Protein AF-A0A2E7A9V6-F1 (afdb_monomer_lite)

Foldseek 3Di:
DDDDDDDDDDDPPPPAPDLLNFKAFQDPVQWDWDDDPQKIWIGGVNHTLDIDGLVVVVVQLQLLLQWKDFRHWDQDPNAIWTWIRHLNTIITGHPPDDGVSNCVSCVPPHHDDLVPDPSSVVSVVVVCVVCVPPDPPLADLDQDPVLVVSQCSSQVCAAPPPGHRDNVQKDKAFQQASVNVGHSPRSVRIHIHGPVRRVVCPNPHHPPD

Sequence (209 aa):
MRRRSPPAPSRPNRGGRGMSDRVRRIAARRIRRSVSGGAVTTAVDGSVVGVWTLGEWASRTTHSTVLPAMLGMITEGGSVRTVWLSKGHLWSCGFPVGVTEVSSATGSTRMRSLSRDPTWREFERTRAGRFAGEAPVRASRYVPQWVRISVTQRDGGRCVYCGESDPRRLELDHRLAYSKGGASDDPDNICLGCVKCNRSKSDSDWGWG

Radius of gyratio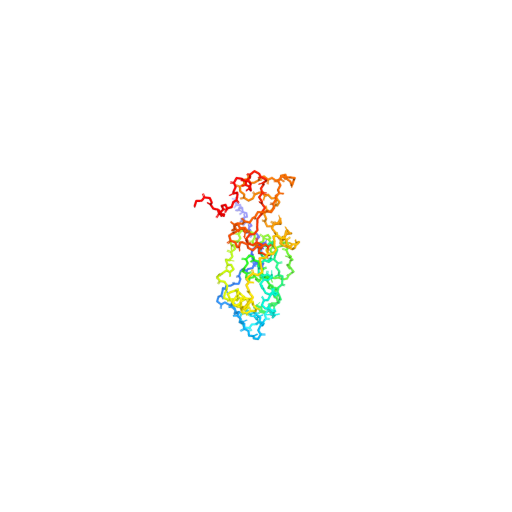n: 23.0 Å; chains: 1; bounding box: 44×89×64 Å

Structure (mmCIF, N/CA/C/O backbone):
data_AF-A0A2E7A9V6-F1
#
_entry.id   AF-A0A2E7A9V6-F1
#
loop_
_atom_site.group_PDB
_atom_site.id
_atom_site.type_symbol
_atom_site.label_atom_id
_atom_site.label_alt_id
_atom_site.label_comp_id
_atom_site.label_asym_id
_atom_site.label_entity_id
_atom_site.label_seq_id
_atom_site.pdbx_PDB_ins_code
_atom_site.Cartn_x
_atom_site.Cartn_y
_atom_site.Cartn_z
_atom_site.occupancy
_atom_site.B_iso_or_equiv
_atom_site.auth_seq_id
_atom_site.auth_comp_id
_atom_site.auth_asym_id
_atom_site.auth_atom_id
_atom_site.pdbx_PDB_model_num
ATOM 1 N N . MET A 1 1 ? -0.236 61.492 43.119 1.00 47.03 1 MET A N 1
ATOM 2 C CA . MET A 1 1 ? -0.195 60.872 41.774 1.00 47.03 1 MET A CA 1
ATOM 3 C C . MET A 1 1 ? 0.134 59.384 41.910 1.00 47.03 1 MET A C 1
ATOM 5 O O . MET A 1 1 ? 1.289 59.042 42.118 1.00 47.03 1 MET A O 1
ATOM 9 N N . ARG A 1 2 ? -0.867 58.490 41.887 1.00 47.41 2 ARG A N 1
ATOM 10 C CA . ARG A 1 2 ? -0.643 57.031 41.943 1.00 47.41 2 ARG A CA 1
ATOM 11 C C . ARG A 1 2 ? -0.454 56.513 40.515 1.00 47.41 2 ARG A C 1
ATOM 13 O O . ARG A 1 2 ? -1.388 56.566 39.721 1.00 47.41 2 ARG A O 1
ATOM 20 N N . ARG A 1 3 ? 0.762 56.072 40.180 1.00 49.19 3 ARG A N 1
ATOM 21 C CA . ARG A 1 3 ? 1.082 55.457 38.883 1.00 49.19 3 ARG A CA 1
ATOM 22 C C . ARG A 1 3 ? 0.317 54.133 38.775 1.00 49.19 3 ARG A C 1
ATOM 24 O O . ARG A 1 3 ? 0.503 53.257 39.614 1.00 49.19 3 ARG A O 1
ATOM 31 N N . ARG A 1 4 ? -0.579 54.010 37.791 1.00 52.69 4 ARG A N 1
ATOM 32 C CA . ARG A 1 4 ? -1.242 52.741 37.457 1.00 52.69 4 ARG A CA 1
ATOM 33 C C . ARG A 1 4 ? -0.226 51.845 36.749 1.00 52.69 4 ARG A C 1
ATOM 35 O O . ARG A 1 4 ? 0.385 52.278 35.775 1.00 52.69 4 ARG A O 1
ATOM 42 N N . SER A 1 5 ? -0.041 50.629 37.249 1.00 57.56 5 SER A N 1
ATOM 43 C CA . SER A 1 5 ? 0.766 49.603 36.584 1.00 57.56 5 SER A CA 1
ATOM 44 C C . SER A 1 5 ? 0.133 49.206 35.241 1.00 57.56 5 SER A C 1
ATOM 46 O O . SER A 1 5 ? -1.099 49.196 35.142 1.00 57.56 5 SER A O 1
ATOM 48 N N . PRO A 1 6 ? 0.934 48.883 34.210 1.00 57.19 6 PRO A N 1
ATOM 49 C CA . PRO A 1 6 ? 0.410 48.428 32.927 1.00 57.19 6 PRO A CA 1
ATOM 50 C C . PRO A 1 6 ? -0.272 47.053 33.062 1.00 57.19 6 PRO A C 1
ATOM 52 O O . PRO A 1 6 ? 0.102 46.268 33.941 1.00 57.19 6 PRO A O 1
ATOM 55 N N . PRO A 1 7 ? -1.274 46.744 32.218 1.00 54.34 7 PRO A N 1
ATOM 56 C CA . PRO A 1 7 ? -1.941 45.447 32.239 1.00 54.34 7 PRO A CA 1
ATOM 57 C C . PRO A 1 7 ? -0.961 44.324 31.873 1.00 54.34 7 PRO A C 1
ATOM 59 O O . PRO A 1 7 ? -0.101 44.485 31.007 1.00 54.34 7 PRO A O 1
ATOM 62 N N . ALA A 1 8 ? -1.102 43.182 32.547 1.00 56.38 8 ALA A N 1
ATOM 63 C CA . ALA A 1 8 ? -0.302 41.991 32.285 1.00 56.38 8 ALA A CA 1
ATOM 64 C C . ALA A 1 8 ? -0.482 41.510 30.829 1.00 56.38 8 ALA A C 1
ATOM 66 O O . ALA A 1 8 ? -1.592 41.601 30.295 1.00 56.38 8 ALA A O 1
ATOM 67 N N . PRO A 1 9 ? 0.569 40.966 30.187 1.00 48.91 9 PRO A N 1
ATOM 68 C CA . PRO A 1 9 ? 0.459 40.442 28.834 1.00 48.91 9 PRO A CA 1
ATOM 69 C C . PRO A 1 9 ? -0.559 39.298 28.792 1.00 48.91 9 PRO A C 1
ATOM 71 O O . PRO A 1 9 ? -0.519 38.366 29.601 1.00 48.91 9 PRO A O 1
ATOM 74 N N . SER A 1 10 ? -1.481 39.376 27.835 1.00 50.22 10 SER A N 1
ATOM 75 C CA . SER A 1 10 ? -2.458 38.330 27.551 1.00 50.22 10 SER A CA 1
ATOM 76 C C . SER A 1 10 ? -1.748 36.996 27.324 1.00 50.22 10 SER A C 1
ATOM 78 O O . SER A 1 10 ? -0.854 36.898 26.481 1.00 50.22 10 SER A O 1
ATOM 80 N N . ARG A 1 11 ? -2.157 35.960 28.066 1.00 47.91 11 ARG A N 1
ATOM 81 C CA . ARG A 1 11 ? -1.689 34.583 27.857 1.00 47.91 11 ARG A CA 1
ATOM 82 C C . ARG A 1 11 ? -1.883 34.192 26.385 1.00 47.91 11 ARG A C 1
ATOM 84 O O . ARG A 1 11 ? -2.969 34.433 25.857 1.00 47.91 11 ARG A O 1
ATOM 91 N N . PRO A 1 12 ? -0.892 33.559 25.731 1.00 39.91 12 PRO A N 1
ATOM 92 C CA . PRO A 1 12 ? -1.073 33.091 24.369 1.00 39.91 12 PRO A CA 1
ATOM 93 C C . PRO A 1 12 ? -2.218 32.078 24.330 1.00 39.91 12 PRO A C 1
ATOM 95 O O . PRO A 1 12 ? -2.302 31.154 25.145 1.00 39.91 12 PRO A O 1
ATOM 98 N N . ASN A 1 13 ? -3.117 32.306 23.381 1.00 40.94 13 ASN A N 1
ATOM 99 C CA . ASN A 1 13 ? -4.261 31.471 23.067 1.00 40.94 13 ASN A CA 1
ATOM 100 C C . ASN A 1 13 ? -3.799 30.008 22.887 1.00 40.94 13 ASN A C 1
ATOM 102 O O . ASN A 1 13 ? -3.066 29.705 21.948 1.00 40.94 13 ASN A O 1
ATOM 106 N N . ARG A 1 14 ? -4.211 29.079 23.767 1.00 46.22 14 ARG A N 1
ATOM 107 C CA . ARG A 1 14 ? -3.993 27.619 23.602 1.00 46.22 14 ARG A CA 1
ATOM 108 C C . ARG A 1 14 ? -4.949 27.039 22.541 1.00 46.22 14 ARG A C 1
ATOM 110 O O . ARG A 1 14 ? -5.594 26.016 22.758 1.00 46.22 14 ARG A O 1
ATOM 117 N N . GLY A 1 15 ? -5.071 27.716 21.405 1.00 43.19 15 GLY A N 1
ATOM 118 C CA . GLY A 1 15 ? -5.955 27.369 20.299 1.00 43.19 15 GLY A CA 1
ATOM 119 C C . GLY A 1 15 ? -5.144 26.928 19.090 1.00 43.19 15 GLY A C 1
ATOM 120 O O . GLY A 1 15 ? -4.823 27.745 18.238 1.00 43.19 15 GLY A O 1
ATOM 121 N N . GLY A 1 16 ? -4.802 25.640 19.033 1.00 39.03 16 GLY A N 1
ATOM 122 C CA . GLY A 1 16 ? -4.135 25.039 17.878 1.00 39.03 16 GLY A CA 1
ATOM 123 C C . GLY A 1 16 ? -3.401 23.750 18.230 1.00 39.03 16 GLY A C 1
ATOM 124 O O . GLY A 1 16 ? -2.178 23.736 18.286 1.00 39.03 16 GLY A O 1
ATOM 125 N N . ARG A 1 17 ? -4.130 22.653 18.484 1.00 51.06 17 ARG A N 1
ATOM 126 C CA . ARG A 1 17 ? -3.516 21.313 18.445 1.00 51.06 17 ARG A CA 1
ATOM 127 C C . ARG A 1 17 ? -3.058 21.085 17.006 1.00 51.06 17 ARG A C 1
ATOM 129 O O . ARG A 1 17 ? -3.900 21.092 16.108 1.00 51.06 17 ARG A O 1
ATOM 136 N N . GLY A 1 18 ? -1.751 20.975 16.782 1.00 55.72 18 GLY A N 1
ATOM 137 C CA . GLY A 1 18 ? -1.178 20.844 15.442 1.00 55.72 18 GLY A CA 1
ATOM 138 C C . GLY A 1 18 ? -1.737 19.628 14.697 1.00 55.72 18 GLY A C 1
ATOM 139 O O . GLY A 1 18 ? -2.234 18.685 15.309 1.00 55.72 18 GLY A O 1
ATOM 140 N N . MET A 1 19 ? -1.646 19.614 13.365 1.00 54.72 19 MET A N 1
ATOM 141 C CA . MET A 1 19 ? -2.093 18.490 12.521 1.00 54.72 19 MET A CA 1
ATOM 142 C C . MET A 1 19 ? -1.525 17.131 12.996 1.00 54.72 19 MET A C 1
ATOM 144 O O . MET A 1 19 ? -2.217 16.113 12.975 1.00 54.72 19 MET A O 1
ATOM 148 N N . SER A 1 20 ? -0.290 17.133 13.511 1.00 53.94 20 SER A N 1
ATOM 149 C CA . SER A 1 20 ? 0.394 15.986 14.126 1.00 53.94 20 SER A CA 1
ATOM 150 C C . SER A 1 20 ? -0.312 15.417 15.363 1.00 53.94 20 SER A C 1
ATOM 152 O O . SER A 1 20 ? -0.150 14.241 15.671 1.00 53.94 20 SER A O 1
ATOM 154 N N . ASP A 1 21 ? -1.130 16.205 16.065 1.00 63.53 21 ASP A N 1
ATOM 155 C CA . ASP A 1 21 ? -1.917 15.718 17.204 1.00 63.53 21 ASP A CA 1
ATOM 156 C C . ASP A 1 21 ? -3.148 14.920 16.759 1.00 63.53 21 ASP A C 1
ATOM 158 O O . ASP A 1 21 ? -3.663 14.107 17.541 1.00 63.53 21 ASP A O 1
ATOM 162 N N . ARG A 1 22 ? -3.629 15.151 15.526 1.00 77.81 22 ARG A N 1
ATOM 163 C CA . ARG A 1 22 ? -4.791 14.462 14.945 1.00 77.81 22 ARG A CA 1
ATOM 164 C C . ARG A 1 22 ? -4.426 13.095 14.382 1.00 77.81 22 ARG A C 1
ATOM 166 O O . ARG A 1 22 ? -5.230 12.179 14.549 1.00 77.81 22 ARG A O 1
ATOM 173 N N . VAL A 1 23 ? -3.242 12.966 13.779 1.00 89.06 23 VAL A N 1
ATOM 174 C CA . VAL A 1 23 ? -2.723 11.740 13.150 1.00 89.06 23 VAL A CA 1
ATOM 175 C C . VAL A 1 23 ? -1.580 11.178 13.988 1.00 89.06 23 VAL A C 1
ATOM 177 O O . VAL A 1 23 ? -0.503 11.762 14.055 1.00 89.06 23 VAL A O 1
ATOM 180 N N . ARG A 1 24 ? -1.791 10.028 14.629 1.00 91.19 24 ARG A N 1
ATOM 181 C CA . ARG A 1 24 ? -0.829 9.453 15.581 1.00 91.19 24 ARG A CA 1
ATOM 182 C C . ARG A 1 24 ? -0.379 8.081 15.134 1.00 91.19 24 ARG A C 1
ATOM 184 O O . ARG A 1 24 ? -1.204 7.250 14.769 1.00 91.19 24 ARG A O 1
ATOM 191 N N . ARG A 1 25 ? 0.924 7.803 15.204 1.00 93.06 25 ARG A N 1
ATOM 192 C CA . ARG A 1 25 ? 1.425 6.452 14.934 1.00 93.06 25 ARG A CA 1
ATOM 193 C C . ARG A 1 25 ? 0.969 5.512 16.047 1.00 93.06 25 ARG A C 1
ATOM 195 O O . ARG A 1 25 ? 1.184 5.792 17.225 1.00 93.06 25 ARG A O 1
ATOM 202 N N . ILE A 1 26 ? 0.386 4.379 15.675 1.00 93.62 26 ILE A N 1
ATOM 203 C CA . ILE A 1 26 ? 0.012 3.330 16.622 1.00 93.62 26 ILE A CA 1
ATOM 204 C C . ILE A 1 26 ? 1.277 2.551 16.990 1.00 93.62 26 ILE A C 1
ATOM 206 O O . ILE A 1 26 ? 2.006 2.063 16.124 1.00 93.62 26 ILE A O 1
ATOM 210 N N . ALA A 1 27 ? 1.563 2.451 18.288 1.00 91.81 27 ALA A N 1
ATOM 211 C CA . ALA A 1 27 ? 2.735 1.735 18.781 1.00 91.81 27 ALA A CA 1
ATOM 212 C C . ALA A 1 27 ? 2.650 0.238 18.445 1.00 91.81 27 ALA A C 1
ATOM 214 O O . ALA A 1 27 ? 1.610 -0.380 18.652 1.00 91.81 27 ALA A O 1
ATOM 215 N N . ALA A 1 28 ? 3.761 -0.370 18.014 1.00 88.19 28 ALA A N 1
ATOM 216 C CA . ALA A 1 28 ? 3.795 -1.769 17.573 1.00 88.19 28 ALA A CA 1
ATOM 217 C C . ALA A 1 28 ? 3.229 -2.760 18.607 1.00 88.19 28 ALA A C 1
ATOM 219 O O . ALA A 1 28 ? 2.525 -3.688 18.231 1.00 88.19 28 ALA A O 1
ATOM 220 N N . ARG A 1 29 ? 3.453 -2.520 19.908 1.00 92.62 29 ARG A N 1
ATOM 221 C CA . ARG A 1 29 ? 2.915 -3.352 21.003 1.00 92.62 29 ARG A CA 1
ATOM 222 C C . ARG A 1 29 ? 1.382 -3.434 21.047 1.00 92.62 29 ARG A C 1
ATOM 224 O O . ARG A 1 29 ? 0.847 -4.382 21.605 1.00 92.62 29 ARG A O 1
ATOM 231 N N . ARG A 1 30 ? 0.695 -2.436 20.484 1.00 93.88 30 ARG A N 1
ATOM 232 C CA . ARG A 1 30 ? -0.773 -2.360 20.403 1.00 93.88 30 ARG A CA 1
ATOM 233 C C . ARG A 1 30 ? -1.321 -3.112 19.195 1.00 93.88 30 ARG A C 1
ATOM 235 O O . ARG A 1 30 ? -2.520 -3.335 19.109 1.00 93.88 30 ARG A O 1
ATOM 242 N N . ILE A 1 31 ? -0.459 -3.468 18.244 1.00 92.31 31 ILE A N 1
ATOM 243 C CA . ILE A 1 31 ? -0.847 -4.052 16.965 1.00 92.31 31 ILE A CA 1
ATOM 2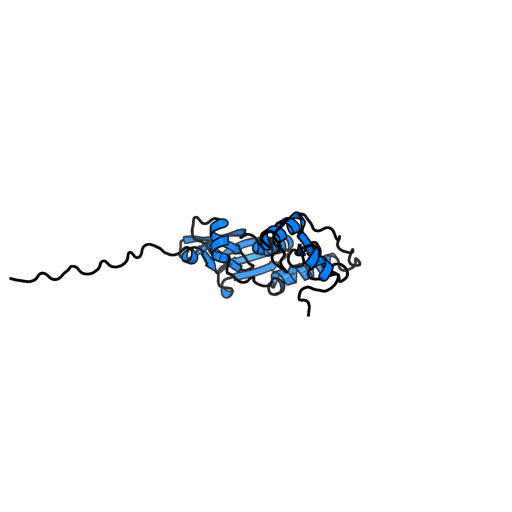44 C C . ILE A 1 31 ? -0.671 -5.561 17.051 1.00 92.31 31 ILE A C 1
ATOM 246 O O . ILE A 1 31 ? 0.410 -6.061 17.365 1.00 92.31 31 ILE A O 1
ATOM 250 N N . ARG A 1 32 ? -1.723 -6.299 16.712 1.00 91.19 32 ARG A N 1
ATOM 251 C CA . ARG A 1 32 ? -1.659 -7.746 16.510 1.00 91.19 32 ARG A CA 1
ATOM 252 C C . ARG A 1 32 ? -2.011 -8.047 15.065 1.00 91.19 32 ARG A C 1
ATOM 254 O O . ARG A 1 32 ? -3.014 -7.558 14.554 1.00 91.19 32 ARG A O 1
ATOM 261 N N . ARG A 1 33 ? -1.160 -8.838 14.414 1.00 89.25 33 ARG A N 1
ATOM 262 C CA . ARG A 1 33 ? -1.425 -9.403 13.093 1.00 89.25 33 ARG A CA 1
ATOM 263 C C . ARG A 1 33 ? -1.301 -10.907 13.178 1.00 89.25 33 ARG A C 1
ATOM 265 O O . ARG A 1 33 ? -0.287 -11.399 13.670 1.00 89.25 33 ARG A O 1
ATOM 272 N N . SER A 1 34 ? -2.319 -11.608 12.717 1.00 87.69 34 SER A N 1
ATOM 273 C CA . SER A 1 34 ? -2.326 -13.063 12.632 1.00 87.69 34 SER A CA 1
ATOM 274 C C . SER A 1 34 ? -2.663 -13.490 11.215 1.00 87.69 34 SER A C 1
ATOM 276 O O . SER A 1 34 ? -3.358 -12.776 10.489 1.00 87.69 34 SER A O 1
ATOM 278 N N . VAL A 1 35 ? -2.155 -14.659 10.835 1.00 84.94 35 VAL A N 1
ATOM 279 C CA . VAL A 1 35 ? -2.528 -15.332 9.596 1.00 84.94 35 VAL A CA 1
ATOM 280 C C . VAL A 1 35 ? -3.176 -16.657 9.962 1.00 84.94 35 VAL A C 1
ATOM 282 O O . VAL A 1 35 ? -2.613 -17.418 10.743 1.00 84.94 35 VAL A O 1
ATOM 285 N N . SER A 1 36 ? -4.365 -16.914 9.427 1.00 81.94 36 SER A N 1
ATOM 286 C CA . SER A 1 36 ? -5.077 -18.182 9.591 1.00 81.94 36 SER A CA 1
ATOM 287 C C . SER A 1 36 ? -5.932 -18.443 8.357 1.00 81.94 36 SER A C 1
ATOM 289 O O . SER A 1 36 ? -6.588 -17.526 7.866 1.00 81.94 36 SER A O 1
ATOM 291 N N . GLY A 1 37 ? -5.891 -19.662 7.811 1.00 77.81 37 GLY A N 1
ATOM 292 C CA . GLY A 1 37 ? -6.703 -20.044 6.647 1.00 77.81 37 GLY A CA 1
ATOM 293 C C . GLY A 1 37 ? -6.503 -19.165 5.402 1.00 77.81 37 GLY A C 1
ATOM 294 O O . GLY A 1 37 ? -7.436 -18.973 4.633 1.00 77.81 37 GLY A O 1
ATOM 295 N N . GLY A 1 38 ? -5.316 -18.569 5.220 1.00 76.38 38 GLY A N 1
ATOM 296 C CA . GLY A 1 38 ? -5.029 -17.639 4.115 1.00 76.38 38 GLY A CA 1
ATOM 297 C C . GLY A 1 38 ? -5.534 -16.202 4.318 1.00 76.38 38 GLY A C 1
ATOM 298 O O . GLY A 1 38 ? -5.308 -15.352 3.449 1.00 76.38 38 GLY A O 1
ATOM 299 N N . ALA A 1 39 ? -6.159 -15.913 5.461 1.00 83.56 39 ALA A N 1
ATOM 300 C CA . ALA A 1 39 ? -6.603 -14.584 5.854 1.00 83.56 39 ALA A CA 1
ATOM 301 C C . ALA A 1 39 ? -5.630 -13.934 6.850 1.00 83.56 39 ALA A C 1
ATOM 303 O O . ALA A 1 39 ? -5.166 -14.562 7.800 1.00 83.56 39 ALA A O 1
ATOM 304 N N . VAL A 1 40 ? -5.351 -12.651 6.643 1.00 90.06 40 VAL A N 1
ATOM 305 C CA . VAL A 1 40 ? -4.635 -11.749 7.540 1.00 90.06 40 VAL A CA 1
ATOM 306 C C . VAL A 1 40 ? -5.652 -10.953 8.342 1.00 90.06 40 VAL A C 1
ATOM 308 O O . VAL A 1 40 ? -6.416 -10.168 7.783 1.00 90.06 40 VAL A O 1
ATOM 311 N N . THR A 1 41 ? -5.622 -11.101 9.662 1.00 92.31 41 THR A N 1
ATOM 312 C CA . THR A 1 41 ? -6.404 -10.264 10.580 1.00 92.31 41 THR A CA 1
ATOM 313 C C . THR A 1 41 ? -5.490 -9.230 11.213 1.00 92.31 41 THR A C 1
ATOM 315 O O . THR A 1 41 ? -4.449 -9.585 11.766 1.00 92.31 41 THR A O 1
ATOM 318 N N . THR A 1 42 ? -5.872 -7.952 11.159 1.00 93.31 42 THR A N 1
ATOM 319 C CA . THR A 1 42 ? -5.179 -6.880 11.887 1.00 93.31 42 THR A CA 1
ATOM 320 C C . THR A 1 42 ? -6.078 -6.335 12.984 1.00 93.31 42 THR A C 1
ATOM 322 O O . THR A 1 42 ? -7.193 -5.890 12.718 1.00 93.31 42 THR A O 1
ATOM 325 N N . ALA A 1 43 ? -5.562 -6.315 14.208 1.00 93.88 43 ALA A N 1
ATOM 326 C CA . ALA A 1 43 ? -6.231 -5.761 15.375 1.00 93.88 43 ALA A CA 1
ATOM 327 C C . ALA A 1 43 ? -5.359 -4.716 16.082 1.00 93.88 43 ALA A C 1
ATOM 329 O O . ALA A 1 43 ? -4.126 -4.803 16.075 1.00 93.88 43 ALA A O 1
ATOM 330 N N . VAL A 1 44 ? -6.013 -3.742 16.713 1.00 94.81 44 VAL A N 1
ATOM 331 C CA . VAL A 1 44 ? -5.398 -2.726 17.576 1.00 94.81 44 VAL A CA 1
ATOM 332 C C . VAL A 1 44 ? -6.058 -2.808 18.947 1.00 94.81 44 VAL A C 1
ATOM 334 O O . VAL A 1 44 ? -7.276 -2.704 19.044 1.00 94.81 44 VAL A O 1
ATOM 337 N N . ASP A 1 45 ? -5.261 -3.040 19.992 1.00 93.06 45 ASP A N 1
ATOM 338 C CA . ASP A 1 45 ? -5.729 -3.262 21.372 1.00 93.06 45 ASP A CA 1
ATOM 339 C C . ASP A 1 45 ? -6.876 -4.285 21.468 1.00 93.06 45 ASP A C 1
ATOM 341 O O . ASP A 1 45 ? -7.853 -4.102 22.187 1.00 93.06 45 ASP A O 1
ATOM 345 N N . GLY A 1 46 ? -6.781 -5.362 20.682 1.00 89.81 46 GLY A N 1
ATOM 346 C CA . GLY A 1 46 ? -7.789 -6.425 20.627 1.00 89.81 46 GLY A CA 1
ATOM 347 C C . GLY A 1 46 ? -9.004 -6.127 19.742 1.00 89.81 46 GLY A C 1
ATOM 348 O O . GLY A 1 46 ? -9.718 -7.058 19.386 1.00 89.81 46 GLY A O 1
ATOM 349 N N . SER A 1 47 ? -9.209 -4.882 19.306 1.00 91.06 47 SER A N 1
ATOM 350 C CA . SER A 1 47 ? -10.275 -4.533 18.358 1.00 91.06 47 SER A CA 1
ATOM 351 C C . SER A 1 47 ? -9.842 -4.838 16.928 1.00 91.06 47 SER A C 1
ATOM 353 O O . SER A 1 47 ? -8.814 -4.333 16.467 1.00 91.06 47 SER A O 1
ATOM 355 N N . VAL A 1 48 ? -10.615 -5.658 16.215 1.00 93.88 48 VAL A N 1
ATOM 356 C CA . VAL A 1 48 ? -10.340 -5.991 14.811 1.00 93.88 48 VAL A CA 1
ATOM 357 C C . VAL A 1 48 ? -10.568 -4.757 13.946 1.00 93.88 48 VAL A C 1
ATOM 359 O O . VAL A 1 48 ? -11.669 -4.221 13.885 1.00 93.88 48 VAL A O 1
ATOM 362 N N . VAL A 1 49 ? -9.509 -4.321 13.267 1.00 94.31 49 VAL A N 1
ATOM 363 C CA . VAL A 1 49 ? -9.555 -3.211 12.308 1.00 94.31 49 VAL A CA 1
ATOM 364 C C . VAL A 1 49 ? -10.027 -3.712 10.948 1.00 94.31 49 VAL A C 1
ATOM 366 O O . VAL A 1 49 ? -10.757 -3.014 10.255 1.00 94.31 49 VAL A O 1
ATOM 369 N N . GLY A 1 50 ? -9.605 -4.920 10.571 1.00 92.06 50 GLY A N 1
ATOM 370 C CA . GLY A 1 50 ? -10.060 -5.575 9.355 1.00 92.06 50 GLY A CA 1
ATOM 371 C C . GLY A 1 50 ? -9.407 -6.933 9.122 1.00 92.06 50 GLY A C 1
ATOM 372 O O . GLY A 1 50 ? -8.458 -7.329 9.813 1.00 92.06 50 GLY A O 1
ATOM 373 N N . VAL A 1 51 ? -9.957 -7.629 8.132 1.00 91.56 51 VAL A N 1
ATOM 374 C CA . VAL A 1 51 ? -9.544 -8.956 7.678 1.00 91.56 51 VAL A CA 1
ATOM 375 C C . VAL A 1 51 ? -9.406 -8.911 6.161 1.00 91.56 51 VAL A C 1
ATOM 377 O O . VAL A 1 51 ? -10.271 -8.370 5.477 1.00 91.56 51 VAL A O 1
ATOM 380 N N . TRP A 1 52 ? -8.315 -9.464 5.645 1.00 88.19 52 TRP A N 1
ATOM 381 C CA . TRP A 1 52 ? -8.005 -9.503 4.215 1.00 88.19 52 TRP A CA 1
ATOM 382 C C . TRP A 1 52 ? -7.395 -10.846 3.858 1.00 88.19 52 TRP A C 1
ATOM 384 O O . TRP A 1 52 ? -6.861 -11.531 4.720 1.00 88.19 52 TRP A O 1
ATOM 394 N N . THR A 1 53 ? -7.382 -11.213 2.589 1.00 85.50 53 THR A N 1
ATOM 395 C CA . THR A 1 53 ? -6.506 -12.287 2.114 1.00 85.50 53 THR A CA 1
ATOM 396 C C . THR A 1 53 ? -5.030 -11.874 2.211 1.00 85.50 53 THR A C 1
ATOM 398 O O . THR A 1 53 ? -4.693 -10.686 2.243 1.00 85.50 53 THR A O 1
ATOM 401 N N . LEU A 1 54 ? -4.117 -12.853 2.205 1.00 78.88 54 LEU A N 1
ATOM 402 C CA . LEU A 1 54 ? -2.671 -12.589 2.140 1.00 78.88 54 LEU A CA 1
ATOM 403 C C . LEU A 1 54 ? -2.277 -11.692 0.948 1.00 78.88 54 LEU A C 1
ATOM 405 O O . LEU A 1 54 ? -1.437 -10.808 1.104 1.00 78.88 54 LEU A O 1
ATOM 409 N N . GLY A 1 55 ? -2.895 -11.888 -0.223 1.00 73.19 55 GLY A N 1
ATOM 410 C CA . GLY A 1 55 ? -2.614 -11.093 -1.424 1.00 73.19 55 GLY A CA 1
ATOM 411 C C . GLY A 1 55 ? -3.118 -9.652 -1.328 1.00 73.19 55 GLY A C 1
ATOM 412 O O . GLY A 1 55 ? -2.385 -8.716 -1.646 1.00 73.19 55 GLY A O 1
ATOM 413 N N . GLU A 1 56 ? -4.337 -9.452 -0.824 1.00 77.75 56 GLU A N 1
ATOM 414 C CA . GLU A 1 56 ? -4.885 -8.111 -0.588 1.00 77.75 56 GLU A CA 1
ATOM 415 C C . GLU A 1 56 ? -4.065 -7.341 0.450 1.00 77.75 56 GLU A C 1
ATOM 417 O O . GLU A 1 56 ? -3.801 -6.150 0.276 1.00 77.75 56 GLU A O 1
ATOM 422 N N . TRP A 1 57 ? -3.630 -8.014 1.518 1.00 84.75 57 TRP A N 1
ATOM 423 C CA . TRP A 1 57 ? -2.791 -7.396 2.538 1.00 84.75 57 TRP A CA 1
ATOM 424 C C . TRP A 1 57 ? -1.416 -7.000 1.992 1.00 84.75 57 TRP A C 1
ATOM 426 O O . TRP A 1 57 ? -0.960 -5.877 2.231 1.00 84.75 57 TRP A O 1
ATOM 436 N N . ALA A 1 58 ? -0.773 -7.881 1.220 1.00 77.81 58 ALA A N 1
ATOM 437 C CA . ALA A 1 58 ? 0.484 -7.577 0.545 1.00 77.81 58 ALA A CA 1
ATOM 438 C C . ALA A 1 58 ? 0.329 -6.346 -0.365 1.00 77.81 58 ALA A C 1
ATOM 440 O O . ALA A 1 58 ? 1.044 -5.361 -0.185 1.00 77.81 58 ALA A O 1
ATOM 441 N N . SER A 1 59 ? -0.687 -6.341 -1.237 1.00 73.50 59 SER A N 1
ATOM 442 C CA . SER A 1 59 ? -0.985 -5.217 -2.134 1.00 73.50 59 SER A CA 1
ATOM 443 C C . SER A 1 59 ? -1.208 -3.903 -1.378 1.00 73.50 59 SER A C 1
ATOM 445 O O . SER A 1 59 ? -0.623 -2.878 -1.723 1.00 73.50 59 SER A O 1
ATOM 447 N N . ARG A 1 60 ? -1.994 -3.916 -0.295 1.00 82.81 60 ARG A N 1
ATOM 448 C CA . ARG A 1 60 ? -2.230 -2.725 0.540 1.00 82.81 60 ARG A CA 1
ATOM 449 C C . ARG A 1 60 ? -0.957 -2.216 1.197 1.00 82.81 60 ARG A C 1
ATOM 451 O O . ARG A 1 60 ? -0.742 -1.006 1.248 1.00 82.81 60 ARG A O 1
ATOM 458 N N . THR A 1 61 ? -0.116 -3.114 1.699 1.00 77.50 61 THR A N 1
ATOM 459 C CA . THR A 1 61 ? 1.134 -2.727 2.361 1.00 77.50 61 THR A CA 1
ATOM 460 C C . THR A 1 61 ? 2.096 -2.090 1.362 1.00 77.50 61 THR A C 1
ATOM 462 O O . THR A 1 61 ? 2.655 -1.032 1.660 1.00 77.50 61 THR A O 1
ATOM 465 N N . THR A 1 62 ? 2.186 -2.639 0.152 1.00 69.81 62 THR A N 1
ATOM 466 C CA . THR A 1 62 ? 2.944 -2.054 -0.957 1.00 69.81 62 THR A CA 1
ATOM 467 C C . THR A 1 62 ? 2.373 -0.700 -1.389 1.00 69.81 62 THR A C 1
ATOM 469 O O . THR A 1 62 ? 3.110 0.282 -1.427 1.00 69.81 62 THR A O 1
ATOM 472 N N . HIS A 1 63 ? 1.064 -0.578 -1.634 1.00 71.38 63 HIS A N 1
ATOM 473 C CA . HIS A 1 63 ? 0.445 0.699 -2.024 1.00 71.38 63 HIS A CA 1
ATOM 474 C C . HIS A 1 63 ? 0.566 1.783 -0.944 1.00 71.38 63 HIS A C 1
ATOM 476 O O . HIS A 1 63 ? 0.704 2.964 -1.266 1.00 71.38 63 HIS A O 1
ATOM 482 N N . SER A 1 64 ? 0.610 1.391 0.336 1.00 76.75 64 SER A N 1
ATOM 483 C CA . SER A 1 64 ? 0.801 2.324 1.453 1.00 76.75 64 SER A CA 1
ATOM 484 C C . SER A 1 64 ? 2.143 3.060 1.429 1.00 76.75 64 SER A C 1
ATOM 486 O O . SER A 1 64 ? 2.324 4.038 2.156 1.00 76.75 64 SER A O 1
ATOM 488 N N . THR A 1 65 ? 3.096 2.614 0.602 1.00 70.25 65 THR A N 1
ATOM 489 C CA . THR A 1 65 ? 4.349 3.338 0.339 1.00 70.25 65 THR A CA 1
ATOM 490 C C . THR A 1 65 ? 4.105 4.669 -0.372 1.00 70.25 65 THR A C 1
ATOM 492 O O . THR A 1 65 ? 4.918 5.587 -0.231 1.00 70.25 65 THR A O 1
ATOM 495 N N . VAL A 1 66 ? 2.993 4.782 -1.101 1.00 68.44 66 VAL A N 1
ATOM 496 C CA . VAL A 1 66 ? 2.657 5.910 -1.971 1.00 68.44 66 VAL A CA 1
ATOM 497 C C . VAL A 1 66 ? 1.508 6.715 -1.386 1.00 68.44 66 VAL A C 1
ATOM 499 O O . VAL A 1 66 ? 1.654 7.914 -1.165 1.00 68.44 66 VAL A O 1
ATOM 502 N N . LEU A 1 67 ? 0.390 6.047 -1.090 1.00 77.06 67 LEU A N 1
ATOM 503 C CA . LEU A 1 67 ? -0.822 6.681 -0.585 1.00 77.06 67 LEU A CA 1
ATOM 504 C C . LEU A 1 67 ? -1.340 5.959 0.660 1.00 77.06 67 LEU A C 1
ATOM 506 O O . LEU A 1 67 ? -1.423 4.729 0.664 1.00 77.06 67 LEU A O 1
ATOM 510 N N . PRO A 1 68 ? -1.739 6.697 1.709 1.00 88.06 68 PRO A N 1
ATOM 511 C CA . PRO A 1 68 ? -2.386 6.108 2.865 1.00 88.06 68 PRO A CA 1
ATOM 512 C C . PRO A 1 68 ? -3.666 5.361 2.488 1.00 88.06 68 PRO A C 1
ATOM 514 O O . PRO A 1 68 ? -4.511 5.881 1.762 1.00 88.06 68 PRO A O 1
ATOM 517 N N . ALA A 1 69 ? -3.847 4.172 3.056 1.00 87.81 69 ALA A N 1
ATOM 518 C CA . ALA A 1 69 ? -5.061 3.380 2.907 1.00 87.81 69 ALA A CA 1
ATOM 519 C C . ALA A 1 69 ? -5.833 3.339 4.230 1.00 87.81 69 ALA A C 1
ATOM 521 O O . ALA A 1 69 ? -5.291 2.903 5.247 1.00 87.81 69 ALA A O 1
ATOM 522 N N . MET A 1 70 ? -7.099 3.762 4.225 1.00 90.75 70 MET A N 1
ATOM 523 C CA . MET A 1 70 ? -7.984 3.577 5.377 1.00 90.75 70 MET A CA 1
ATOM 524 C C . MET A 1 70 ? -8.328 2.090 5.495 1.00 90.75 70 MET A C 1
ATOM 526 O O . MET A 1 70 ? -8.733 1.459 4.516 1.00 90.75 70 MET A O 1
ATOM 530 N N . LEU A 1 71 ? -8.089 1.520 6.674 1.00 91.69 71 LEU A N 1
ATOM 531 C CA . LEU A 1 71 ? -8.299 0.099 6.947 1.00 91.69 71 LEU A CA 1
ATOM 532 C C . LEU A 1 71 ? -9.609 -0.168 7.683 1.00 91.69 71 LEU A C 1
ATOM 534 O O . LEU A 1 71 ? -10.222 -1.204 7.456 1.00 91.69 71 LEU A O 1
ATOM 538 N N . GLY A 1 72 ? -10.005 0.742 8.570 1.00 91.69 72 GLY A N 1
ATOM 539 C CA . GLY A 1 72 ? -11.193 0.592 9.395 1.00 91.69 72 GLY A CA 1
ATOM 540 C C . GLY A 1 72 ? -11.256 1.637 10.500 1.00 91.69 72 GLY A C 1
ATOM 541 O O . GLY A 1 72 ? -10.638 2.703 10.416 1.00 91.69 72 GLY A O 1
ATOM 542 N N . MET A 1 73 ? -11.998 1.319 11.555 1.00 92.62 73 MET A N 1
ATOM 543 C CA . MET A 1 73 ? -12.203 2.194 12.706 1.00 92.62 73 MET A CA 1
ATOM 544 C C . MET A 1 73 ? -11.963 1.443 14.013 1.00 92.62 73 MET A C 1
ATOM 546 O O . MET A 1 73 ? -12.137 0.230 14.082 1.00 92.62 73 MET A O 1
ATOM 550 N N . ILE A 1 74 ? -11.570 2.181 15.048 1.00 91.38 74 ILE A N 1
ATOM 551 C CA . ILE A 1 74 ? -11.440 1.694 16.425 1.00 91.38 74 ILE A CA 1
ATOM 552 C C . ILE A 1 74 ? -12.067 2.697 17.387 1.00 91.38 74 ILE A C 1
ATOM 554 O O . ILE A 1 74 ? -12.181 3.881 17.069 1.00 91.38 74 ILE A O 1
ATOM 558 N N . THR A 1 75 ? -12.398 2.241 18.590 1.00 90.56 75 THR A N 1
ATOM 559 C CA . THR A 1 75 ? -12.777 3.123 19.697 1.00 90.56 75 THR A CA 1
ATOM 560 C C . THR A 1 75 ? -11.584 3.279 20.634 1.00 90.56 75 THR A C 1
ATOM 562 O O . THR A 1 75 ? -11.092 2.303 21.190 1.00 90.56 75 THR A O 1
ATOM 565 N N . GLU A 1 76 ? -11.107 4.508 20.822 1.00 82.94 76 GLU A N 1
ATOM 566 C CA . GLU A 1 76 ? -9.983 4.835 21.704 1.00 82.94 76 GLU A CA 1
ATOM 567 C C . GLU A 1 76 ? -10.406 5.966 22.648 1.00 82.94 76 GLU A C 1
ATOM 569 O O . GLU A 1 76 ? -10.773 7.053 22.200 1.00 82.94 76 GLU A O 1
ATOM 574 N N . GLY A 1 77 ? -10.387 5.711 23.962 1.00 81.44 77 GLY A N 1
ATOM 575 C CA . GLY A 1 77 ? -10.783 6.707 24.968 1.00 81.44 77 GLY A CA 1
ATOM 576 C C . GLY A 1 77 ? -12.228 7.196 24.812 1.00 81.44 77 GLY A C 1
ATOM 577 O O . GLY A 1 77 ? -12.490 8.386 24.955 1.00 81.44 77 GLY A O 1
ATOM 578 N N . GLY A 1 78 ? -13.148 6.300 24.437 1.00 84.81 78 GLY A N 1
ATOM 579 C CA . GLY A 1 78 ? -14.562 6.622 24.207 1.00 84.81 78 GLY A CA 1
ATOM 580 C C . GLY A 1 78 ? -14.855 7.361 22.896 1.00 84.81 78 GLY A C 1
ATOM 581 O O . GLY A 1 78 ? -16.002 7.706 22.642 1.00 84.81 78 GLY A O 1
ATOM 582 N N . SER A 1 79 ? -13.847 7.601 22.051 1.00 86.31 79 SER A N 1
ATOM 583 C CA . SER A 1 79 ? -14.012 8.263 20.752 1.00 86.31 79 SER A CA 1
ATOM 584 C C . SER A 1 79 ? -13.717 7.310 19.599 1.00 86.31 79 SER A C 1
ATOM 586 O O . SER A 1 79 ? -12.723 6.582 19.629 1.00 86.31 79 SER A O 1
ATOM 588 N N . VAL A 1 80 ? -14.540 7.359 18.550 1.00 89.38 80 VAL A N 1
ATOM 589 C CA . VAL A 1 80 ? -14.275 6.633 17.302 1.00 89.38 80 VAL A CA 1
ATOM 590 C C . VAL A 1 80 ? -13.127 7.310 16.555 1.00 89.38 80 VAL A C 1
ATOM 592 O O . VAL A 1 80 ? -13.092 8.532 16.397 1.00 89.38 80 VAL A O 1
ATOM 595 N N . ARG A 1 81 ? -12.173 6.506 16.091 1.00 91.44 81 ARG A N 1
ATOM 596 C CA . ARG A 1 81 ? -11.003 6.937 15.324 1.00 91.44 81 ARG A CA 1
ATOM 597 C C . ARG A 1 81 ? -10.857 6.082 14.078 1.00 91.44 81 ARG A C 1
ATOM 599 O O . ARG A 1 81 ? -11.118 4.882 14.115 1.00 91.44 81 ARG A O 1
ATOM 606 N N . THR A 1 82 ? -10.395 6.682 12.988 1.00 93.31 82 THR A N 1
ATOM 607 C CA . THR A 1 82 ? -10.034 5.923 11.784 1.00 93.31 82 THR A CA 1
ATOM 608 C C . THR A 1 82 ? -8.633 5.346 11.926 1.00 93.31 82 THR A C 1
ATOM 610 O O . THR A 1 82 ? -7.754 5.959 12.537 1.00 93.31 82 THR A O 1
ATOM 613 N N . VAL A 1 83 ? -8.419 4.163 11.356 1.00 95.00 83 VAL A N 1
ATOM 614 C CA . VAL A 1 83 ? -7.112 3.512 11.279 1.00 95.00 83 VAL A CA 1
ATOM 615 C C . VAL A 1 83 ? -6.638 3.509 9.837 1.00 95.00 83 VAL A C 1
ATOM 617 O O . VAL A 1 83 ? -7.342 3.050 8.938 1.00 95.00 83 VAL A O 1
ATOM 620 N N . TRP A 1 84 ? -5.418 3.991 9.629 1.00 94.88 84 TRP A N 1
ATOM 621 C CA . TRP A 1 84 ? -4.791 4.116 8.320 1.00 94.88 84 TRP A CA 1
ATOM 622 C C . TRP A 1 84 ? -3.482 3.338 8.261 1.00 94.88 84 TRP A C 1
ATOM 624 O O . TRP A 1 84 ? -2.723 3.313 9.229 1.00 94.88 84 TRP A O 1
ATOM 634 N N . LEU A 1 85 ? -3.188 2.746 7.108 1.00 92.19 85 LEU A N 1
ATOM 635 C CA . LEU A 1 85 ? -1.887 2.186 6.765 1.00 92.19 85 LEU A CA 1
ATOM 636 C C . LEU A 1 85 ? -1.148 3.186 5.876 1.00 92.19 85 LEU A C 1
ATOM 638 O O . LEU A 1 85 ? -1.623 3.515 4.795 1.00 92.19 85 LEU A O 1
ATOM 642 N N . SER A 1 86 ? 0.008 3.667 6.328 1.00 90.75 86 SER A N 1
ATOM 643 C CA . SER A 1 86 ? 0.880 4.553 5.549 1.00 90.75 86 SER A CA 1
ATOM 644 C C . SER A 1 86 ? 2.335 4.249 5.870 1.00 90.75 86 SER A C 1
ATOM 646 O O . SER A 1 86 ? 2.709 4.100 7.040 1.00 90.75 86 SER A O 1
ATOM 648 N N . LYS A 1 87 ? 3.158 4.142 4.826 1.00 83.50 87 LYS A N 1
ATOM 649 C CA . LYS A 1 87 ? 4.586 3.819 4.896 1.00 83.50 87 LYS A CA 1
ATOM 650 C C . LYS A 1 87 ? 4.882 2.542 5.710 1.00 83.50 87 LYS A C 1
ATOM 652 O O . LYS A 1 87 ? 5.884 2.467 6.427 1.00 83.50 87 LYS A O 1
ATOM 657 N N . GLY A 1 88 ? 3.993 1.544 5.643 1.00 83.44 88 GLY A N 1
ATOM 658 C CA . GLY A 1 88 ? 4.108 0.286 6.395 1.00 83.44 88 GLY A CA 1
ATOM 659 C C . GLY A 1 88 ? 3.829 0.391 7.905 1.00 83.44 88 GLY A C 1
ATOM 660 O O . GLY A 1 88 ? 4.066 -0.570 8.644 1.00 83.44 88 GLY A O 1
ATOM 661 N N . HIS A 1 89 ? 3.319 1.533 8.381 1.00 89.50 89 HIS A N 1
ATOM 662 C CA . HIS A 1 89 ? 2.920 1.767 9.775 1.00 89.50 89 HIS A CA 1
ATOM 663 C C . HIS A 1 89 ? 1.407 1.972 9.881 1.00 89.50 89 HIS A C 1
ATOM 665 O O . HIS A 1 89 ? 0.785 2.479 8.947 1.00 89.50 89 HIS A O 1
ATOM 671 N N . LEU A 1 90 ? 0.824 1.613 11.029 1.00 93.94 90 LEU A N 1
ATOM 672 C CA . LEU A 1 90 ? -0.565 1.957 11.338 1.00 93.94 90 LEU A CA 1
ATOM 673 C C . LEU A 1 90 ? -0.646 3.296 12.067 1.00 93.94 90 LEU A C 1
ATOM 675 O O . LEU A 1 90 ? 0.172 3.592 12.942 1.00 93.94 90 LEU A O 1
ATOM 679 N N . TRP A 1 91 ? -1.666 4.070 11.725 1.00 94.50 91 TRP A N 1
ATOM 680 C CA . TRP A 1 91 ? -1.921 5.407 12.241 1.00 94.50 91 TRP A CA 1
ATOM 681 C C . TRP A 1 91 ? -3.366 5.509 12.714 1.00 94.50 91 TRP A C 1
ATOM 683 O O . TRP A 1 91 ? -4.258 5.020 12.026 1.00 94.50 91 TRP A O 1
ATOM 693 N N . SER A 1 92 ? -3.599 6.132 13.869 1.00 93.56 92 SER A N 1
ATOM 694 C CA . SER A 1 92 ? -4.937 6.476 14.344 1.00 93.56 92 SER A CA 1
ATOM 695 C C . SER A 1 92 ? -5.210 7.958 14.110 1.00 93.56 92 SER A C 1
ATOM 697 O O . SER A 1 92 ? -4.406 8.826 14.464 1.00 93.56 92 SER A O 1
ATOM 699 N N . CYS A 1 93 ? -6.367 8.252 13.529 1.00 92.12 93 CYS A N 1
ATOM 700 C CA . CYS A 1 93 ? -6.776 9.604 13.179 1.00 92.12 93 CYS A CA 1
ATOM 701 C C . CYS A 1 93 ? -8.112 9.942 13.844 1.00 92.12 93 CYS A C 1
ATOM 703 O O . CYS A 1 93 ? -9.003 9.097 13.937 1.00 92.12 93 CYS A O 1
ATOM 705 N N . GLY A 1 94 ? -8.251 11.178 14.327 1.00 85.25 94 GLY A N 1
ATOM 706 C CA . GLY A 1 94 ? -9.565 11.700 14.717 1.00 85.25 94 GLY A CA 1
ATOM 707 C C . GLY A 1 94 ? -10.488 11.857 13.503 1.00 85.25 94 GLY A C 1
ATOM 708 O O . GLY A 1 94 ? -10.055 11.686 12.367 1.00 85.25 94 GLY A O 1
ATOM 709 N N . PHE A 1 95 ? -11.750 12.200 13.738 1.00 75.25 95 PHE A N 1
ATOM 710 C CA . PHE A 1 95 ? -12.687 12.553 12.671 1.00 75.25 95 PHE A CA 1
ATOM 711 C C . PHE A 1 95 ? -12.842 14.078 12.521 1.00 75.25 95 PHE A C 1
ATOM 713 O O . PHE A 1 95 ? -12.777 14.783 13.533 1.00 75.25 95 PHE A O 1
ATOM 720 N N . PRO A 1 96 ? -13.120 14.577 11.298 1.00 74.38 96 PRO A N 1
ATOM 721 C CA . PRO A 1 96 ? -12.881 13.931 10.000 1.00 74.38 96 PRO A CA 1
ATOM 722 C C . PRO A 1 96 ? -11.409 14.087 9.576 1.00 74.38 96 PRO A C 1
ATOM 724 O O . PRO A 1 96 ? -10.819 15.141 9.804 1.00 74.38 96 PRO A O 1
ATOM 727 N N . VAL A 1 97 ? -10.818 13.041 8.984 1.00 79.06 97 VAL A N 1
ATOM 728 C CA . VAL A 1 97 ? -9.473 13.091 8.383 1.00 79.06 97 VAL A CA 1
ATOM 729 C C . VAL A 1 97 ? -9.466 12.312 7.062 1.00 79.06 97 VAL A C 1
ATOM 731 O O . VAL A 1 97 ? -9.920 11.166 7.024 1.00 79.06 97 VAL A O 1
ATOM 734 N N . GLY A 1 98 ? -8.960 12.924 5.990 1.00 83.06 98 GLY A N 1
ATOM 735 C CA . GLY A 1 98 ? -8.866 12.361 4.640 1.00 83.06 98 GLY A CA 1
ATOM 736 C C . GLY A 1 98 ? -7.449 11.954 4.215 1.00 83.06 98 GLY A C 1
ATOM 737 O O . GLY A 1 98 ? -6.461 12.176 4.914 1.00 83.06 98 GLY A O 1
ATOM 738 N N . VAL A 1 99 ? -7.336 11.368 3.017 1.00 80.62 99 VAL A N 1
ATOM 739 C CA . VAL A 1 99 ? -6.070 10.821 2.485 1.00 80.62 99 VAL A CA 1
ATOM 740 C C . VAL A 1 99 ? -4.955 11.868 2.368 1.00 80.62 99 VAL A C 1
ATOM 742 O O . VAL A 1 99 ? -3.793 11.559 2.630 1.00 80.62 99 VAL A O 1
ATOM 745 N N . THR A 1 100 ? -5.291 13.114 2.027 1.00 84.38 100 THR A N 1
ATOM 746 C CA . THR A 1 100 ? -4.332 14.222 1.881 1.00 84.38 100 THR A CA 1
ATOM 747 C C . THR A 1 100 ? -3.725 14.622 3.222 1.00 84.38 100 THR A C 1
ATOM 749 O O . THR A 1 100 ? -2.515 14.810 3.327 1.00 84.38 100 THR A O 1
ATOM 752 N N . GLU A 1 101 ? -4.541 14.679 4.270 1.00 86.44 101 GLU A N 1
ATOM 753 C CA . GLU A 1 101 ? -4.100 14.999 5.627 1.00 86.44 101 GLU A CA 1
ATOM 754 C C . GLU A 1 101 ? -3.187 13.904 6.186 1.00 86.44 101 GLU A C 1
ATOM 756 O O . GLU A 1 101 ? -2.121 14.205 6.729 1.00 86.44 101 GLU A O 1
ATOM 761 N N . VAL A 1 102 ? -3.544 12.627 5.993 1.00 88.19 102 VAL A N 1
ATOM 762 C CA . VAL A 1 102 ? -2.691 11.506 6.420 1.00 88.19 102 VAL A CA 1
ATOM 763 C C . VAL A 1 102 ? -1.385 11.475 5.623 1.00 88.19 102 VAL A C 1
ATOM 765 O O . VAL A 1 102 ? -0.324 11.221 6.194 1.00 88.19 102 VAL A O 1
ATOM 768 N N . SER A 1 103 ? -1.422 11.780 4.324 1.00 87.00 103 SER A N 1
ATOM 769 C CA . SER A 1 103 ? -0.217 11.833 3.484 1.00 87.00 103 SER A CA 1
ATOM 770 C C . SER A 1 103 ? 0.753 12.895 3.996 1.00 87.00 103 SER A C 1
ATOM 772 O O . SER A 1 103 ? 1.917 12.593 4.254 1.00 87.00 103 SER A O 1
ATOM 774 N N . SER A 1 104 ? 0.256 14.109 4.248 1.00 86.44 104 SER A N 1
ATOM 775 C CA . SER A 1 104 ? 1.050 15.215 4.792 1.00 86.44 104 SER A CA 1
ATOM 776 C C . SER A 1 104 ? 1.636 14.887 6.167 1.00 86.44 104 SER A C 1
ATOM 778 O O . SER A 1 104 ? 2.827 15.085 6.395 1.00 86.44 104 SER A O 1
ATOM 780 N N . ALA A 1 105 ? 0.834 14.321 7.076 1.00 87.62 105 ALA A N 1
ATOM 781 C CA . ALA A 1 105 ? 1.282 13.982 8.429 1.00 87.62 105 ALA A CA 1
ATOM 782 C C . ALA A 1 105 ? 2.321 12.846 8.465 1.00 87.62 105 ALA A C 1
ATOM 784 O O . ALA A 1 105 ? 3.122 12.760 9.396 1.00 87.62 105 ALA A O 1
ATOM 785 N N . THR A 1 106 ? 2.312 11.965 7.463 1.00 87.19 106 THR A N 1
ATOM 786 C CA . THR A 1 106 ? 3.197 10.794 7.406 1.00 87.19 106 THR A CA 1
ATOM 787 C C . THR A 1 106 ? 4.373 10.964 6.443 1.00 87.19 106 THR A C 1
ATOM 789 O O . THR A 1 106 ? 5.249 10.103 6.417 1.00 87.19 106 THR A O 1
ATOM 792 N N . GLY A 1 107 ? 4.456 12.082 5.712 1.00 82.75 107 GLY A N 1
ATOM 793 C CA . GLY A 1 107 ? 5.424 12.292 4.630 1.00 82.75 107 GLY A CA 1
ATOM 794 C C . GLY A 1 107 ? 6.894 12.160 5.041 1.00 82.75 107 GLY A C 1
ATOM 795 O O . GLY A 1 107 ? 7.681 11.569 4.307 1.00 82.75 107 GLY A O 1
ATOM 796 N N . SER A 1 108 ? 7.264 12.624 6.239 1.00 79.06 108 SER A N 1
ATOM 797 C CA . SER A 1 108 ? 8.632 12.500 6.773 1.00 79.06 108 SER A CA 1
ATOM 798 C C . SER A 1 108 ? 8.918 11.150 7.444 1.00 79.06 108 SER A C 1
ATOM 800 O O . SER A 1 108 ? 10.039 10.890 7.884 1.00 79.06 108 SER A O 1
ATOM 802 N N . THR A 1 109 ? 7.922 10.263 7.553 1.00 82.12 109 THR A N 1
ATOM 803 C CA . THR A 1 109 ? 8.113 8.956 8.181 1.00 82.12 109 THR A CA 1
ATOM 804 C C . THR A 1 109 ? 8.937 8.042 7.288 1.00 82.12 109 THR A C 1
ATOM 806 O O . THR A 1 109 ? 8.549 7.707 6.169 1.00 82.12 109 THR A O 1
ATOM 809 N N . ARG A 1 110 ? 10.033 7.525 7.849 1.00 79.56 110 ARG A N 1
ATOM 810 C CA . ARG A 1 110 ? 10.787 6.434 7.236 1.00 79.56 110 ARG A CA 1
ATOM 811 C C . ARG A 1 110 ? 9.910 5.188 7.064 1.00 79.56 110 ARG A C 1
ATOM 813 O O . ARG A 1 110 ? 9.289 4.709 8.019 1.00 79.56 110 ARG A O 1
ATOM 820 N N . MET A 1 111 ? 9.938 4.641 5.851 1.00 78.12 111 MET A N 1
ATOM 821 C CA . MET A 1 111 ? 9.262 3.397 5.489 1.00 78.12 111 MET A CA 1
ATOM 822 C C . MET A 1 111 ? 9.684 2.245 6.405 1.00 78.12 111 MET A C 1
ATOM 824 O O . MET A 1 111 ? 10.874 2.043 6.671 1.00 78.12 111 MET A O 1
ATOM 828 N N . ARG A 1 112 ? 8.706 1.459 6.863 1.00 75.00 112 ARG A N 1
ATOM 829 C CA . ARG A 1 112 ? 8.984 0.156 7.470 1.00 75.00 112 ARG A CA 1
ATOM 830 C C . ARG A 1 112 ? 9.270 -0.853 6.363 1.00 75.00 112 ARG A C 1
ATOM 832 O O . ARG A 1 112 ? 8.434 -1.064 5.497 1.00 75.00 112 ARG A O 1
ATOM 839 N N . SER A 1 113 ? 10.437 -1.488 6.417 1.00 69.38 113 SER A N 1
ATOM 840 C CA . SER A 1 113 ? 10.795 -2.562 5.485 1.00 69.38 113 SER A CA 1
ATOM 841 C C . SER A 1 113 ? 9.756 -3.691 5.523 1.00 69.38 113 SER A C 1
ATOM 843 O O . SER A 1 113 ? 9.442 -4.198 6.606 1.00 69.38 113 SER A O 1
ATOM 845 N N . LEU A 1 114 ? 9.237 -4.071 4.350 1.00 65.75 114 LEU A N 1
ATOM 846 C CA . LEU A 1 114 ? 8.212 -5.110 4.199 1.00 65.75 114 LEU A CA 1
ATOM 847 C C . LEU A 1 114 ? 8.719 -6.485 4.640 1.00 65.75 114 LEU A C 1
ATOM 849 O O . LEU A 1 114 ? 8.009 -7.198 5.338 1.00 65.75 114 LEU A O 1
ATOM 853 N N . SER A 1 115 ? 9.990 -6.803 4.381 1.00 63.62 115 SER A N 1
ATOM 854 C CA . SER A 1 115 ? 10.628 -8.060 4.809 1.00 63.62 115 SER A CA 1
ATOM 855 C C . SER A 1 115 ? 10.747 -8.221 6.335 1.00 63.62 115 SER A C 1
ATOM 857 O O . SER A 1 115 ? 11.006 -9.319 6.849 1.00 63.62 115 SER A O 1
ATOM 859 N N . ARG A 1 116 ? 10.536 -7.133 7.091 1.00 62.78 116 ARG A N 1
ATOM 860 C CA . ARG A 1 116 ? 10.417 -7.142 8.558 1.00 62.78 116 ARG A CA 1
ATOM 861 C C . ARG A 1 116 ? 8.976 -7.331 9.042 1.00 62.78 116 ARG A C 1
ATOM 863 O O . ARG A 1 116 ? 8.755 -7.384 10.253 1.00 62.78 116 ARG A O 1
ATOM 870 N N . ASP A 1 117 ? 7.992 -7.402 8.147 1.00 68.19 117 ASP A N 1
ATOM 871 C CA . ASP A 1 117 ? 6.620 -7.757 8.490 1.00 68.19 117 ASP A CA 1
ATOM 872 C C . ASP A 1 117 ? 6.445 -9.288 8.488 1.00 68.19 117 ASP A C 1
ATOM 874 O O . ASP A 1 117 ? 6.644 -9.930 7.458 1.00 68.19 117 ASP A O 1
ATOM 878 N N . PRO A 1 118 ? 6.073 -9.912 9.620 1.00 66.31 118 PRO A N 1
ATOM 879 C CA . PRO A 1 118 ? 5.871 -11.359 9.673 1.00 66.31 118 PRO A CA 1
ATOM 880 C C . PRO A 1 118 ? 4.761 -11.847 8.727 1.00 66.31 118 PRO A C 1
ATOM 882 O O . PRO A 1 118 ? 4.845 -12.966 8.228 1.00 66.31 118 PRO A O 1
ATOM 885 N N . THR A 1 119 ? 3.766 -11.007 8.420 1.00 73.31 119 THR A N 1
ATOM 886 C CA . THR A 1 119 ? 2.710 -11.340 7.445 1.00 73.31 119 THR A CA 1
ATOM 887 C C . THR A 1 119 ? 3.234 -11.376 6.011 1.00 73.31 119 THR A C 1
ATOM 889 O O . THR A 1 119 ? 2.780 -12.188 5.210 1.00 73.31 119 THR A O 1
ATOM 892 N N . TRP A 1 120 ? 4.236 -10.550 5.697 1.0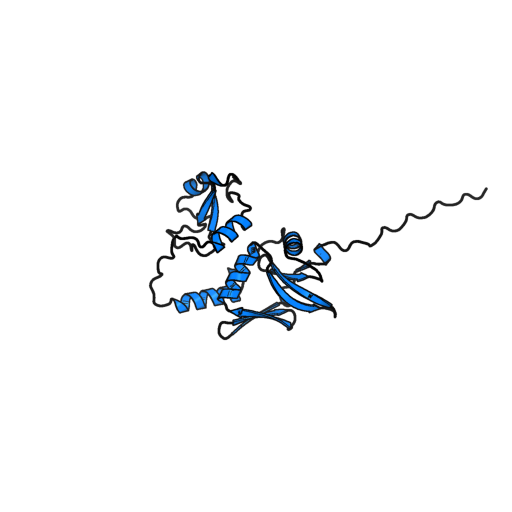0 71.62 120 TRP A N 1
ATOM 893 C CA . TRP A 1 120 ? 4.882 -10.533 4.387 1.00 71.62 120 TRP A CA 1
ATOM 894 C C . TRP A 1 120 ? 5.661 -11.826 4.130 1.00 71.62 120 TRP A C 1
ATOM 896 O O . TRP A 1 120 ? 5.522 -12.435 3.075 1.00 71.62 120 TRP A O 1
ATOM 906 N N . ARG A 1 121 ? 6.393 -12.319 5.136 1.00 71.19 121 ARG A N 1
ATOM 907 C CA . ARG A 1 121 ? 7.108 -13.606 5.046 1.00 71.19 121 ARG A CA 1
ATOM 908 C C . ARG A 1 121 ? 6.164 -14.793 4.844 1.00 71.19 121 ARG A C 1
ATOM 910 O O . ARG A 1 121 ? 6.496 -15.736 4.134 1.00 71.19 121 ARG A O 1
ATOM 917 N N . GLU A 1 122 ? 4.996 -14.766 5.487 1.00 73.19 122 GLU A N 1
ATOM 918 C CA . GLU A 1 122 ? 3.951 -15.782 5.298 1.00 73.19 122 GLU A CA 1
ATOM 919 C C . GLU A 1 122 ? 3.370 -15.740 3.877 1.00 73.19 122 GLU A C 1
ATOM 921 O O . GLU A 1 122 ? 3.176 -16.785 3.252 1.00 73.19 122 GLU A O 1
ATOM 926 N N . PHE A 1 123 ? 3.147 -14.535 3.340 1.00 72.56 123 PHE A N 1
ATOM 927 C CA . PHE A 1 123 ? 2.736 -14.348 1.950 1.00 72.56 123 PHE A CA 1
ATOM 928 C C . PHE A 1 123 ? 3.776 -14.915 0.979 1.00 72.56 123 PHE A C 1
ATOM 930 O O . PHE A 1 123 ? 3.404 -15.683 0.095 1.00 72.56 123 PHE A O 1
ATOM 937 N N . GLU A 1 124 ? 5.061 -14.604 1.168 1.00 69.50 124 GLU A N 1
ATOM 938 C CA . GLU A 1 124 ? 6.149 -15.135 0.339 1.00 69.50 124 GLU A CA 1
ATOM 939 C C . GLU A 1 124 ? 6.225 -16.664 0.405 1.00 69.50 124 GLU A C 1
ATOM 941 O O . GLU A 1 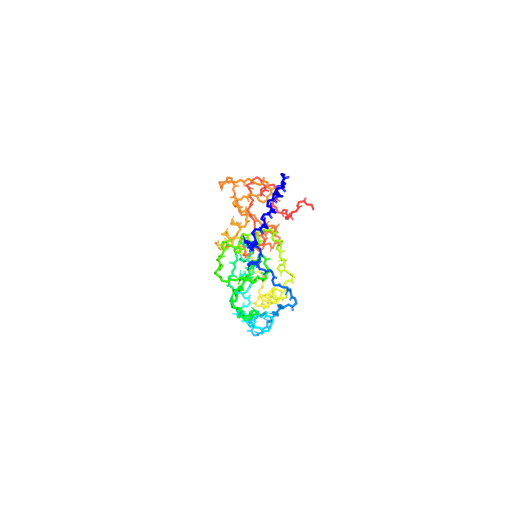124 ? 6.289 -17.305 -0.641 1.00 69.50 124 GLU A O 1
ATOM 946 N N . ARG A 1 125 ? 6.122 -17.269 1.599 1.00 71.00 125 ARG A N 1
ATOM 947 C CA . ARG A 1 125 ? 6.075 -18.736 1.751 1.00 71.00 125 ARG A CA 1
ATOM 948 C C . ARG A 1 125 ? 4.882 -19.363 1.040 1.00 71.00 125 ARG A C 1
ATOM 950 O O . ARG A 1 125 ? 5.047 -20.357 0.344 1.00 71.00 125 ARG A O 1
ATOM 957 N N . THR A 1 126 ? 3.692 -18.787 1.186 1.00 68.88 126 THR A N 1
ATOM 958 C CA . THR A 1 126 ? 2.475 -19.309 0.543 1.00 68.88 126 THR A CA 1
ATOM 959 C C . THR A 1 126 ? 2.518 -19.116 -0.974 1.00 68.88 126 THR A C 1
ATOM 961 O O . THR A 1 126 ? 2.063 -19.976 -1.726 1.00 68.88 126 THR A O 1
ATOM 964 N N . ARG A 1 127 ? 3.070 -17.992 -1.452 1.00 65.81 127 ARG A N 1
ATOM 965 C CA . ARG A 1 127 ? 3.327 -17.751 -2.877 1.00 65.81 127 ARG A CA 1
ATOM 966 C C . ARG A 1 127 ? 4.312 -18.792 -3.405 1.00 65.81 127 ARG A C 1
ATOM 968 O O . ARG A 1 127 ? 3.987 -19.452 -4.378 1.00 65.81 127 ARG A O 1
ATOM 975 N N . ALA A 1 128 ? 5.441 -18.999 -2.731 1.00 57.53 128 ALA A N 1
ATOM 976 C CA . ALA A 1 128 ? 6.431 -20.002 -3.108 1.00 57.53 128 ALA A CA 1
ATOM 977 C C . ALA A 1 128 ? 5.851 -21.427 -3.105 1.00 57.53 128 ALA A C 1
ATOM 979 O O . ALA A 1 128 ? 6.084 -22.169 -4.047 1.00 57.53 128 ALA A O 1
ATOM 980 N N . GLY A 1 129 ? 5.038 -21.787 -2.105 1.00 56.84 129 GLY A N 1
ATOM 981 C CA . GLY A 1 129 ? 4.374 -23.092 -2.020 1.00 56.84 129 GLY A CA 1
ATOM 982 C C . GLY A 1 129 ? 3.335 -23.335 -3.120 1.00 56.84 129 GLY A C 1
ATOM 983 O O . GLY A 1 129 ? 3.226 -24.452 -3.610 1.00 56.84 129 GLY A O 1
ATOM 984 N N . ARG A 1 130 ? 2.619 -22.291 -3.568 1.00 53.31 130 ARG A N 1
ATOM 985 C CA . ARG A 1 130 ? 1.693 -22.376 -4.715 1.00 53.31 130 ARG A CA 1
ATOM 986 C C . ARG A 1 130 ? 2.384 -22.653 -6.051 1.00 53.31 130 ARG A C 1
ATOM 988 O O . ARG A 1 130 ? 1.726 -23.151 -6.952 1.00 53.31 130 ARG A O 1
ATOM 995 N N . PHE A 1 131 ? 3.675 -22.349 -6.159 1.00 44.28 131 PHE A N 1
ATOM 996 C CA . PHE A 1 131 ? 4.493 -22.582 -7.353 1.00 44.28 131 PHE A CA 1
ATOM 997 C C . PHE A 1 131 ? 5.607 -23.615 -7.107 1.00 44.28 131 PHE A C 1
ATOM 999 O O . PHE A 1 131 ? 6.512 -23.760 -7.925 1.00 44.28 131 PHE A O 1
ATOM 1006 N N . ALA A 1 132 ? 5.575 -24.334 -5.979 1.00 41.28 132 ALA A N 1
ATOM 1007 C CA . ALA A 1 132 ? 6.578 -25.336 -5.639 1.00 41.28 132 ALA A CA 1
ATOM 1008 C C . ALA A 1 132 ? 6.371 -26.582 -6.512 1.00 41.28 132 ALA A C 1
ATOM 1010 O O . ALA A 1 132 ? 5.601 -27.475 -6.173 1.00 41.28 132 ALA A O 1
ATOM 1011 N N . GLY A 1 133 ? 7.038 -26.604 -7.666 1.00 44.91 133 GLY A N 1
ATOM 1012 C CA . GLY A 1 133 ? 6.957 -27.681 -8.656 1.00 44.91 133 GLY A CA 1
ATOM 1013 C C . GLY A 1 133 ? 6.936 -27.179 -10.098 1.00 44.91 133 GLY A C 1
ATOM 1014 O O . GLY A 1 133 ? 7.328 -27.909 -11.003 1.00 44.91 133 GLY A O 1
ATOM 1015 N N . GLU A 1 134 ? 6.569 -25.917 -10.319 1.00 43.12 134 GLU A N 1
ATOM 1016 C CA . GLU A 1 134 ? 6.777 -25.249 -11.599 1.00 43.12 134 GLU A CA 1
ATOM 1017 C C . GLU A 1 134 ? 8.153 -24.583 -11.572 1.00 43.12 134 GLU A C 1
ATOM 1019 O O . GLU A 1 134 ? 8.463 -23.800 -10.670 1.00 43.12 134 GLU A O 1
ATOM 1024 N N . ALA A 1 135 ? 9.005 -24.894 -12.557 1.00 45.88 135 ALA A N 1
ATOM 1025 C CA . ALA A 1 135 ? 10.185 -24.074 -12.819 1.00 45.88 135 ALA A CA 1
ATOM 1026 C C . ALA A 1 135 ? 9.732 -22.606 -12.852 1.00 45.88 135 ALA A C 1
ATOM 1028 O O . ALA A 1 135 ? 8.665 -22.350 -13.417 1.00 45.88 135 ALA A O 1
ATOM 1029 N N . PRO A 1 136 ? 10.476 -21.655 -12.252 1.00 48.62 136 PRO A N 1
ATOM 1030 C CA . PRO A 1 136 ? 10.031 -20.275 -12.178 1.00 48.62 136 PRO A CA 1
ATOM 1031 C C . PRO A 1 136 ? 9.736 -19.819 -13.600 1.00 48.62 136 PRO A C 1
ATOM 1033 O O . PRO A 1 136 ? 10.653 -19.648 -14.408 1.00 48.62 136 PRO A O 1
ATOM 1036 N N . VAL A 1 137 ? 8.446 -19.681 -13.925 1.00 49.03 137 VAL A N 1
ATOM 1037 C CA . VAL A 1 137 ? 8.017 -19.080 -15.180 1.00 49.03 137 VAL A CA 1
ATOM 1038 C C . VAL A 1 137 ? 8.715 -17.741 -15.164 1.00 49.03 137 VAL A C 1
ATOM 1040 O O . VAL A 1 137 ? 8.481 -16.968 -14.232 1.00 49.03 137 VAL A O 1
ATOM 1043 N N . ARG A 1 138 ? 9.657 -17.511 -16.093 1.00 52.28 138 ARG A N 1
ATOM 1044 C CA . ARG A 1 138 ? 10.401 -16.250 -16.150 1.00 52.28 138 ARG A CA 1
ATOM 1045 C C . ARG A 1 138 ? 9.362 -15.147 -16.046 1.00 52.28 138 ARG A C 1
ATOM 1047 O O . ARG A 1 138 ? 8.548 -15.000 -16.958 1.00 52.28 138 ARG A O 1
ATOM 1054 N N . ALA A 1 139 ? 9.336 -14.464 -14.897 1.00 61.25 139 ALA A N 1
ATOM 1055 C CA . ALA A 1 139 ? 8.305 -13.481 -14.610 1.00 61.25 139 ALA A CA 1
ATOM 1056 C C . ALA A 1 139 ? 8.300 -12.517 -15.790 1.00 61.25 139 ALA A C 1
ATOM 1058 O O . ALA A 1 139 ? 9.370 -12.170 -16.278 1.00 61.25 139 ALA A O 1
ATOM 1059 N N . SER A 1 140 ? 7.143 -12.162 -16.338 1.00 75.12 140 SER A N 1
ATOM 1060 C CA . SER A 1 140 ? 7.126 -11.313 -17.529 1.00 75.12 140 SER A CA 1
ATOM 1061 C C . SER A 1 140 ? 7.958 -10.045 -17.288 1.00 75.12 140 SER A C 1
ATOM 1063 O O . SER A 1 140 ? 7.915 -9.452 -16.208 1.00 75.12 140 SER A O 1
ATOM 1065 N N . ARG A 1 141 ? 8.731 -9.601 -18.289 1.00 84.25 141 ARG A N 1
ATOM 1066 C CA . ARG A 1 141 ? 9.407 -8.291 -18.220 1.00 84.25 141 ARG A CA 1
ATOM 1067 C C . ARG A 1 141 ? 8.397 -7.134 -18.259 1.00 84.25 141 ARG A C 1
ATOM 1069 O O . ARG A 1 141 ? 8.753 -5.984 -18.026 1.00 84.25 141 ARG A O 1
ATOM 1076 N N . TYR A 1 142 ? 7.134 -7.437 -18.555 1.00 87.94 142 TYR A N 1
ATOM 1077 C CA . TYR A 1 142 ? 6.036 -6.493 -18.464 1.00 87.94 142 TYR A CA 1
ATOM 1078 C C . TYR A 1 142 ? 5.856 -6.009 -17.023 1.00 87.94 142 TYR A C 1
ATOM 1080 O O . TYR A 1 142 ? 5.587 -6.798 -16.119 1.00 87.94 142 TYR A O 1
ATOM 1088 N N . VAL A 1 143 ? 5.964 -4.695 -16.830 1.00 85.06 143 VAL A N 1
ATOM 1089 C CA . VAL A 1 143 ? 5.645 -4.035 -15.563 1.00 85.06 143 VAL A CA 1
ATOM 1090 C C . VAL A 1 143 ? 4.152 -3.680 -15.564 1.00 85.06 143 VAL A C 1
ATOM 1092 O O . VAL A 1 143 ? 3.731 -2.854 -16.386 1.00 85.06 143 VAL A O 1
ATOM 1095 N N . PRO A 1 144 ? 3.332 -4.265 -14.671 1.00 79.75 144 PRO A N 1
ATOM 1096 C CA . PRO A 1 144 ? 1.896 -4.008 -14.624 1.00 79.75 144 PRO A CA 1
ATOM 1097 C C . PRO A 1 144 ? 1.557 -2.534 -14.399 1.00 79.75 144 PRO A C 1
ATOM 1099 O O . PRO A 1 144 ? 2.234 -1.847 -13.638 1.00 79.75 144 PRO A O 1
ATOM 1102 N N . GLN A 1 145 ? 0.453 -2.058 -14.987 1.00 76.25 145 GLN A N 1
ATOM 1103 C CA . GLN A 1 145 ? -0.016 -0.666 -14.872 1.00 76.25 145 GLN A CA 1
ATOM 1104 C C . GLN A 1 145 ? -0.007 -0.137 -13.423 1.00 76.25 145 GLN A C 1
ATOM 1106 O O . GLN A 1 145 ? 0.446 0.980 -13.179 1.00 76.25 145 GLN A O 1
ATOM 1111 N N . TRP A 1 146 ? -0.458 -0.942 -12.455 1.00 68.19 146 TRP A N 1
ATOM 1112 C CA . TRP A 1 146 ? -0.512 -0.554 -11.040 1.00 68.19 146 TRP A CA 1
ATOM 1113 C C . TRP A 1 146 ? 0.880 -0.309 -10.431 1.00 68.19 146 TRP A C 1
ATOM 1115 O O . TRP A 1 146 ? 1.045 0.621 -9.640 1.00 68.19 146 TRP A O 1
ATOM 1125 N N . VAL A 1 147 ? 1.899 -1.069 -10.851 1.00 77.31 147 VAL A N 1
ATOM 1126 C CA . VAL A 1 147 ? 3.304 -0.841 -10.477 1.00 77.31 147 VAL A CA 1
ATOM 1127 C C . VAL A 1 147 ? 3.803 0.461 -11.094 1.00 77.31 147 VAL A C 1
ATOM 1129 O O . VAL A 1 147 ? 4.386 1.279 -10.390 1.00 77.31 147 VAL A O 1
ATOM 1132 N N . ARG A 1 148 ? 3.514 0.704 -12.382 1.00 86.25 148 ARG A N 1
ATOM 1133 C CA . ARG A 1 148 ? 3.906 1.944 -13.080 1.00 86.25 148 ARG A CA 1
ATOM 1134 C C . ARG A 1 148 ? 3.346 3.177 -12.370 1.00 86.25 148 ARG A C 1
ATOM 1136 O O . ARG A 1 148 ? 4.082 4.122 -12.119 1.00 86.25 148 ARG A O 1
ATOM 1143 N N . ILE A 1 149 ? 2.059 3.151 -12.013 1.00 76.44 149 ILE A N 1
ATOM 1144 C CA . ILE A 1 149 ? 1.397 4.244 -11.283 1.00 76.44 149 ILE A CA 1
ATOM 1145 C C . ILE A 1 149 ? 2.050 4.438 -9.911 1.00 76.44 149 ILE A C 1
ATOM 1147 O O . ILE A 1 149 ? 2.406 5.563 -9.559 1.00 76.44 149 ILE A O 1
ATOM 1151 N N . SER A 1 150 ? 2.247 3.345 -9.166 1.00 73.62 150 SER A N 1
ATOM 1152 C CA . SER A 1 150 ? 2.832 3.382 -7.822 1.00 73.62 150 SER A CA 1
ATOM 1153 C C . SER A 1 150 ? 4.243 3.970 -7.836 1.00 73.62 150 SER A C 1
ATOM 1155 O O . SER A 1 150 ? 4.546 4.871 -7.060 1.00 73.62 150 SER A O 1
ATOM 1157 N N . VAL A 1 151 ? 5.094 3.505 -8.751 1.00 82.12 151 VAL A N 1
ATOM 1158 C CA . VAL A 1 151 ? 6.485 3.953 -8.886 1.00 82.12 151 VAL A CA 1
ATOM 1159 C C . VAL A 1 151 ? 6.554 5.408 -9.334 1.00 82.12 151 VAL A C 1
ATOM 1161 O O . VAL A 1 151 ? 7.282 6.186 -8.725 1.00 82.12 151 VAL A O 1
ATOM 1164 N N . THR A 1 152 ? 5.751 5.813 -10.321 1.00 86.50 152 THR A N 1
ATOM 1165 C CA . THR A 1 152 ? 5.737 7.204 -10.792 1.00 86.50 152 THR A CA 1
ATOM 1166 C C . THR A 1 152 ? 5.325 8.188 -9.711 1.00 86.50 152 THR A C 1
ATOM 1168 O O . THR A 1 152 ? 5.949 9.239 -9.564 1.00 86.50 152 THR A O 1
ATOM 1171 N N . GLN A 1 153 ? 4.309 7.843 -8.922 1.00 80.06 153 GLN A N 1
ATOM 1172 C CA . GLN A 1 153 ? 3.879 8.667 -7.798 1.00 80.06 153 GLN A CA 1
ATOM 1173 C C . GLN A 1 153 ? 4.913 8.670 -6.662 1.00 80.06 153 GLN A C 1
ATOM 1175 O O . GLN A 1 153 ? 5.231 9.737 -6.140 1.00 80.06 153 GLN A O 1
ATOM 1180 N N . ARG A 1 154 ? 5.469 7.502 -6.301 1.00 83.50 154 ARG A N 1
ATOM 1181 C CA . ARG A 1 154 ? 6.494 7.363 -5.249 1.00 83.50 154 ARG A CA 1
ATOM 1182 C C . ARG A 1 154 ? 7.743 8.183 -5.556 1.00 83.50 154 ARG A C 1
ATOM 1184 O O . ARG A 1 154 ? 8.260 8.855 -4.668 1.00 83.50 154 ARG A O 1
ATOM 1191 N N . ASP A 1 155 ? 8.204 8.114 -6.801 1.00 85.94 155 ASP A N 1
ATOM 1192 C CA . ASP A 1 155 ? 9.444 8.740 -7.260 1.00 85.94 155 ASP A CA 1
ATOM 1193 C C . ASP A 1 155 ? 9.213 10.201 -7.697 1.00 85.94 155 ASP A C 1
ATOM 1195 O O . ASP A 1 155 ? 10.126 10.880 -8.161 1.00 85.94 155 ASP A O 1
ATOM 1199 N N . GLY A 1 156 ? 7.986 10.716 -7.533 1.00 86.81 156 GLY A N 1
ATOM 1200 C CA . GLY A 1 156 ? 7.637 12.113 -7.791 1.00 86.81 156 GLY A CA 1
ATOM 1201 C C . GLY A 1 156 ? 7.784 12.527 -9.255 1.00 86.81 156 GLY A C 1
ATOM 1202 O O . GLY A 1 156 ? 8.028 13.702 -9.524 1.00 86.81 156 GLY A O 1
ATOM 1203 N N . GLY A 1 157 ? 7.692 11.570 -10.186 1.00 92.44 157 GLY A N 1
ATOM 1204 C CA . GLY A 1 157 ? 7.976 11.793 -11.604 1.00 92.44 157 GLY A CA 1
ATOM 1205 C C . GLY A 1 157 ? 9.427 12.201 -11.871 1.00 92.44 157 GLY A C 1
ATOM 1206 O O . GLY A 1 157 ? 9.681 12.952 -12.809 1.00 92.44 157 GLY A O 1
ATOM 1207 N N . ARG A 1 158 ? 10.371 11.765 -11.029 1.00 92.50 158 ARG A N 1
ATOM 1208 C CA . ARG A 1 158 ? 11.790 12.109 -11.145 1.00 92.50 158 ARG A CA 1
ATOM 1209 C C . ARG A 1 158 ? 12.667 10.872 -11.126 1.00 92.50 158 ARG A C 1
ATOM 1211 O O . ARG A 1 158 ? 12.360 9.879 -10.476 1.00 92.50 158 ARG A O 1
ATOM 1218 N N . CYS A 1 159 ? 13.800 10.973 -11.807 1.00 91.75 159 CYS A N 1
ATOM 1219 C CA . CYS A 1 159 ? 14.862 9.992 -11.746 1.00 91.75 159 CYS A CA 1
ATOM 1220 C C . CYS A 1 159 ? 15.367 9.859 -10.307 1.00 91.75 159 CYS A C 1
ATOM 1222 O O . CYS A 1 159 ? 15.888 10.820 -9.740 1.00 91.75 159 CYS A O 1
ATOM 1224 N N . VAL A 1 160 ? 15.293 8.658 -9.743 1.00 84.56 160 VAL A N 1
ATOM 1225 C CA . VAL A 1 160 ? 15.759 8.393 -8.374 1.00 84.56 160 VAL A CA 1
ATOM 1226 C C . VAL A 1 160 ? 17.284 8.444 -8.218 1.00 84.56 160 VAL A C 1
ATOM 1228 O O . VAL A 1 160 ? 17.777 8.490 -7.095 1.00 84.56 160 VAL A O 1
ATOM 1231 N N . TYR A 1 161 ? 18.035 8.449 -9.324 1.00 83.94 161 TYR A N 1
ATOM 1232 C CA . TYR A 1 161 ? 19.500 8.519 -9.321 1.00 83.94 161 TYR A CA 1
ATOM 1233 C C . TYR A 1 161 ? 20.040 9.950 -9.387 1.00 83.94 161 TYR A C 1
ATOM 1235 O O . TYR A 1 161 ? 21.021 10.267 -8.726 1.00 83.94 161 TYR A O 1
ATOM 1243 N N . CYS A 1 162 ? 19.435 10.808 -10.215 1.00 85.38 162 CYS A N 1
ATOM 1244 C CA . CYS A 1 162 ? 19.978 12.139 -10.516 1.00 85.38 162 CYS A CA 1
ATOM 1245 C C . CYS A 1 162 ? 18.958 13.281 -10.435 1.00 85.38 162 CYS A C 1
ATOM 1247 O O . CYS A 1 162 ? 19.328 14.434 -10.633 1.00 85.38 162 CYS A O 1
ATOM 1249 N N . GLY A 1 163 ? 17.681 12.987 -10.179 1.00 90.12 163 GLY A N 1
ATOM 1250 C CA . GLY A 1 163 ? 16.627 13.996 -10.058 1.00 90.12 163 GLY A CA 1
ATOM 1251 C C . GLY A 1 163 ? 16.077 14.559 -11.374 1.00 90.12 163 GLY A C 1
ATOM 1252 O O . GLY A 1 163 ? 15.210 15.432 -11.309 1.00 90.12 163 GLY A O 1
ATOM 1253 N N . GLU A 1 164 ? 16.529 14.073 -12.543 1.00 96.38 164 GLU A N 1
ATOM 1254 C CA . GLU A 1 164 ? 15.947 14.411 -13.860 1.00 96.38 164 GLU A CA 1
ATOM 1255 C C . GLU A 1 164 ? 14.418 14.279 -13.822 1.00 96.38 164 GLU A C 1
ATOM 1257 O O . GLU A 1 164 ? 13.895 13.324 -13.257 1.00 96.38 164 GLU A O 1
ATOM 1262 N N . SER A 1 165 ? 13.709 15.243 -14.402 1.00 95.00 165 SER A N 1
ATOM 1263 C CA . SER A 1 165 ? 12.255 15.391 -14.276 1.00 95.00 165 SER A CA 1
ATOM 1264 C C . SER A 1 165 ? 11.524 15.533 -15.610 1.00 95.00 165 SER A C 1
ATOM 1266 O O . SER A 1 165 ? 10.299 15.584 -15.607 1.00 95.00 165 SER A O 1
ATOM 1268 N N . ASP A 1 166 ? 12.240 15.582 -16.742 1.00 95.25 166 ASP A N 1
ATOM 1269 C CA . ASP A 1 166 ? 11.623 15.529 -18.073 1.00 95.25 166 ASP A CA 1
ATOM 1270 C C . ASP A 1 166 ? 11.006 14.137 -18.317 1.00 95.25 166 ASP A C 1
ATOM 1272 O O . ASP A 1 166 ? 11.755 13.171 -18.495 1.00 95.25 166 ASP A O 1
ATOM 1276 N N . PRO A 1 167 ? 9.665 14.001 -18.398 1.00 90.50 167 PRO A N 1
ATOM 1277 C CA . PRO A 1 167 ? 9.004 12.707 -18.562 1.00 90.50 167 PRO A CA 1
ATOM 1278 C C . PRO A 1 167 ? 9.427 11.949 -19.823 1.00 90.50 167 PRO A C 1
ATOM 1280 O O . PRO A 1 167 ? 9.347 10.725 -19.851 1.00 90.50 167 PRO A O 1
ATOM 1283 N N . ARG A 1 168 ? 9.905 12.648 -20.864 1.00 94.31 168 ARG A N 1
ATOM 1284 C CA . ARG A 1 168 ? 10.383 12.027 -22.113 1.00 94.31 168 ARG A CA 1
ATOM 1285 C C . ARG A 1 168 ? 11.715 11.301 -21.940 1.00 94.31 168 ARG A C 1
ATOM 1287 O O . ARG A 1 168 ? 12.106 10.526 -22.806 1.00 94.31 168 ARG A O 1
ATOM 1294 N N . ARG A 1 169 ? 12.424 11.575 -20.844 1.00 94.75 169 ARG A N 1
ATOM 1295 C CA . ARG A 1 169 ? 13.729 10.994 -20.515 1.00 94.75 169 ARG A CA 1
ATOM 1296 C C . ARG A 1 169 ? 13.645 9.940 -19.427 1.00 94.75 169 ARG A C 1
ATOM 1298 O O . ARG A 1 169 ? 14.695 9.459 -19.009 1.00 94.75 169 ARG A O 1
ATOM 1305 N N . LEU A 1 170 ? 12.451 9.623 -18.940 1.00 95.88 170 LEU A N 1
ATOM 1306 C CA . LEU A 1 170 ? 12.245 8.719 -17.820 1.00 95.88 170 LEU A CA 1
ATOM 1307 C C . LEU A 1 170 ? 11.732 7.363 -18.297 1.00 95.88 170 LEU A C 1
ATOM 1309 O O . LEU A 1 170 ? 10.858 7.265 -19.153 1.00 95.88 170 LEU A O 1
ATOM 1313 N N . GLU A 1 171 ? 12.273 6.316 -17.695 1.00 94.69 171 GLU A N 1
ATOM 1314 C CA . GLU A 1 171 ? 11.954 4.920 -17.948 1.00 94.69 171 GLU A CA 1
ATOM 1315 C C . GLU A 1 171 ? 11.783 4.185 -16.615 1.00 94.69 171 GLU A C 1
ATOM 1317 O O . GLU A 1 171 ? 12.188 4.660 -15.550 1.00 94.69 171 GLU A O 1
ATOM 1322 N N . LEU A 1 172 ? 11.167 3.007 -16.676 1.00 93.00 172 LEU A N 1
ATOM 1323 C CA . LEU A 1 172 ? 11.129 2.095 -15.541 1.00 93.00 172 LEU A CA 1
ATOM 1324 C C . LEU A 1 172 ? 12.425 1.289 -15.523 1.00 93.00 172 LEU A C 1
ATOM 1326 O O . LEU A 1 172 ? 12.799 0.705 -16.540 1.00 93.00 172 LEU A O 1
ATOM 1330 N N . ASP A 1 173 ? 13.072 1.245 -14.368 1.00 89.94 173 ASP A N 1
ATOM 1331 C CA . ASP A 1 173 ? 14.322 0.528 -14.141 1.00 89.94 173 ASP A CA 1
ATOM 1332 C C . ASP A 1 173 ? 14.170 -0.444 -12.966 1.00 89.94 173 ASP A C 1
ATOM 1334 O O . ASP A 1 173 ? 13.496 -0.155 -11.971 1.00 89.94 173 ASP A O 1
ATOM 1338 N N . HIS A 1 174 ? 14.792 -1.611 -13.095 1.00 86.12 174 HIS A N 1
ATOM 1339 C CA . HIS A 1 174 ? 14.799 -2.657 -12.083 1.00 86.12 174 HIS A CA 1
ATOM 1340 C C . HIS A 1 174 ? 15.984 -2.457 -11.133 1.00 86.12 174 HIS A C 1
ATOM 1342 O O . HIS A 1 174 ? 17.135 -2.496 -11.560 1.00 86.12 174 HIS A O 1
ATOM 1348 N N . ARG A 1 175 ? 15.736 -2.320 -9.828 1.00 81.19 175 ARG A N 1
ATOM 1349 C CA . ARG A 1 175 ? 16.778 -2.222 -8.796 1.00 81.19 175 ARG A CA 1
ATOM 1350 C C . ARG A 1 175 ? 17.656 -3.475 -8.758 1.00 81.19 175 ARG A C 1
ATOM 1352 O O . ARG A 1 175 ? 18.868 -3.335 -8.842 1.00 81.19 175 ARG A O 1
ATOM 1359 N N . LEU A 1 176 ? 17.059 -4.662 -8.668 1.00 75.25 176 LEU A N 1
ATOM 1360 C CA . LEU A 1 176 ? 17.690 -5.946 -8.987 1.00 75.25 176 LEU A CA 1
ATOM 1361 C C . LEU A 1 176 ? 17.408 -6.239 -10.455 1.00 75.25 176 LEU A C 1
ATOM 1363 O O . LEU A 1 176 ? 16.238 -6.342 -10.828 1.00 75.25 176 LEU A O 1
ATOM 1367 N N . ALA A 1 177 ? 18.445 -6.374 -11.281 1.00 76.94 177 ALA A N 1
ATOM 1368 C CA . ALA A 1 177 ? 18.259 -6.536 -12.720 1.00 76.94 177 ALA A CA 1
ATOM 1369 C C . ALA A 1 177 ? 17.322 -7.712 -13.056 1.00 76.94 177 ALA A C 1
ATOM 1371 O O . ALA A 1 177 ? 17.388 -8.786 -12.455 1.00 76.94 177 ALA A O 1
ATOM 1372 N N . TYR A 1 178 ? 16.474 -7.536 -14.073 1.00 80.50 178 TYR A N 1
ATOM 1373 C CA . TYR A 1 178 ? 15.578 -8.596 -14.545 1.00 80.50 178 TYR A CA 1
ATOM 1374 C C . TYR A 1 178 ? 16.337 -9.886 -14.910 1.00 80.50 178 TYR A C 1
ATOM 1376 O O . TYR A 1 178 ? 15.905 -10.987 -14.577 1.00 80.50 178 TYR A O 1
ATOM 1384 N N . SER A 1 179 ? 17.516 -9.752 -15.531 1.00 76.06 179 SER A N 1
ATOM 1385 C CA . SER A 1 179 ? 18.415 -10.870 -15.863 1.00 76.06 179 SER A CA 1
ATOM 1386 C C . SER A 1 179 ? 18.898 -11.657 -14.640 1.00 76.06 179 SER A C 1
ATOM 1388 O O . SER A 1 179 ? 19.224 -12.832 -14.772 1.00 76.06 179 SER A O 1
ATOM 1390 N N . LYS A 1 180 ? 18.905 -11.032 -13.458 1.00 70.69 180 LYS A N 1
ATOM 1391 C CA . LYS A 1 180 ? 19.289 -11.619 -12.168 1.00 70.69 180 LYS A CA 1
ATOM 1392 C C . LYS A 1 180 ? 18.083 -12.082 -11.339 1.00 70.69 180 LYS A C 1
ATOM 1394 O O . LYS A 1 180 ? 18.223 -12.367 -10.155 1.00 70.69 180 LYS A O 1
ATOM 1399 N N . GLY A 1 181 ? 16.895 -12.155 -11.944 1.00 72.75 181 GLY A N 1
ATOM 1400 C CA . GLY A 1 181 ? 15.668 -12.596 -11.273 1.00 72.75 181 GLY A CA 1
ATOM 1401 C C . GLY A 1 181 ? 14.860 -11.475 -10.616 1.00 72.75 181 GLY A C 1
ATOM 1402 O O . GLY A 1 181 ? 13.963 -11.759 -9.826 1.00 72.75 181 GLY A O 1
ATOM 1403 N N . GLY A 1 182 ? 15.139 -10.210 -10.941 1.00 75.69 182 GLY A N 1
ATOM 1404 C CA . GLY A 1 182 ? 14.338 -9.077 -10.484 1.00 75.69 182 GLY A CA 1
ATOM 1405 C C . GLY A 1 182 ? 12.878 -9.151 -10.936 1.00 75.69 182 GLY A C 1
ATOM 1406 O O . GLY A 1 182 ? 12.588 -9.208 -12.131 1.00 75.69 182 GLY A O 1
ATOM 1407 N N . ALA A 1 183 ? 11.951 -9.095 -9.979 1.00 79.81 183 ALA A N 1
ATOM 1408 C CA . ALA A 1 183 ? 10.515 -9.119 -10.232 1.00 79.81 183 ALA A CA 1
ATOM 1409 C C . ALA A 1 183 ? 10.017 -7.809 -10.877 1.00 79.81 183 ALA A C 1
ATOM 1411 O O . ALA A 1 183 ? 10.403 -6.717 -10.454 1.00 79.81 183 ALA A O 1
ATOM 1412 N N . SER A 1 184 ? 9.150 -7.917 -11.891 1.00 83.19 184 SER A N 1
ATOM 1413 C CA . SER A 1 184 ? 8.515 -6.768 -12.571 1.00 83.19 184 SER A CA 1
ATOM 1414 C C . SER A 1 184 ? 7.177 -6.357 -11.947 1.00 83.19 184 SER A C 1
ATOM 1416 O O . SER A 1 184 ? 6.671 -5.271 -12.224 1.00 83.19 184 SER A O 1
ATOM 1418 N N . ASP A 1 185 ? 6.592 -7.228 -11.124 1.00 79.38 185 ASP A N 1
ATOM 1419 C CA . ASP A 1 185 ? 5.351 -7.017 -10.377 1.00 79.38 185 ASP A CA 1
ATOM 1420 C C . ASP A 1 185 ? 5.596 -6.491 -8.953 1.00 79.38 185 ASP A C 1
ATOM 1422 O O . ASP A 1 185 ? 4.645 -6.332 -8.194 1.00 79.38 185 ASP A O 1
ATOM 1426 N N . ASP A 1 186 ? 6.849 -6.202 -8.594 1.00 73.69 186 ASP A N 1
ATOM 1427 C CA . ASP A 1 186 ? 7.234 -5.647 -7.298 1.00 73.69 186 ASP A CA 1
ATOM 1428 C C . ASP A 1 186 ? 7.634 -4.164 -7.427 1.00 73.69 186 ASP A C 1
ATOM 1430 O O . ASP A 1 186 ? 8.711 -3.852 -7.943 1.00 73.69 186 ASP A O 1
ATOM 1434 N N . PRO A 1 187 ? 6.809 -3.218 -6.940 1.00 74.12 187 PRO A N 1
ATOM 1435 C CA . PRO A 1 187 ? 7.147 -1.801 -6.925 1.00 74.12 187 PRO A CA 1
ATOM 1436 C C . PRO A 1 187 ? 8.407 -1.45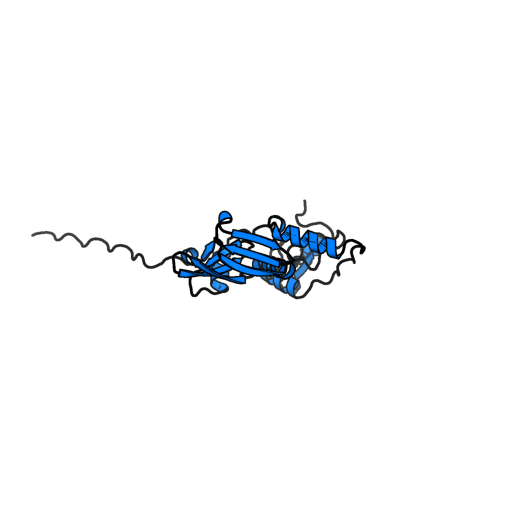7 -6.144 1.00 74.12 187 PRO A C 1
ATOM 1438 O O . PRO A 1 187 ? 9.007 -0.435 -6.453 1.00 74.12 187 PRO A O 1
ATOM 1441 N N . ASP A 1 188 ? 8.831 -2.247 -5.155 1.00 75.75 188 ASP A N 1
ATOM 1442 C CA . ASP A 1 188 ? 10.084 -1.975 -4.443 1.00 75.75 188 ASP A CA 1
ATOM 1443 C C . ASP A 1 188 ? 11.294 -2.282 -5.330 1.00 75.75 188 ASP A C 1
ATOM 1445 O O . ASP A 1 188 ? 12.298 -1.566 -5.272 1.00 75.75 188 ASP A O 1
ATOM 1449 N N . ASN A 1 189 ? 11.161 -3.267 -6.221 1.00 81.62 189 ASN A N 1
ATOM 1450 C CA . ASN A 1 189 ? 12.166 -3.594 -7.218 1.00 81.62 189 ASN A CA 1
ATOM 1451 C C . ASN A 1 189 ? 12.119 -2.694 -8.463 1.00 81.62 189 ASN A C 1
ATOM 1453 O O . ASN A 1 189 ? 13.096 -2.642 -9.199 1.00 81.62 189 ASN A O 1
ATOM 1457 N N . ILE A 1 190 ? 11.031 -1.963 -8.713 1.00 87.44 190 ILE A N 1
ATOM 1458 C CA . ILE A 1 190 ? 10.934 -1.030 -9.844 1.00 87.44 190 ILE A CA 1
ATOM 1459 C C . ILE A 1 190 ? 11.141 0.413 -9.377 1.00 87.44 190 ILE A C 1
ATOM 1461 O O . ILE A 1 190 ? 10.681 0.835 -8.316 1.00 87.44 190 ILE A O 1
ATOM 1465 N N . CYS A 1 191 ? 11.843 1.211 -10.168 1.00 88.00 191 CYS A N 1
ATOM 1466 C CA . CYS A 1 191 ? 12.042 2.633 -9.927 1.00 88.00 191 CYS A CA 1
ATOM 1467 C C . CYS A 1 191 ? 11.992 3.437 -11.222 1.00 88.00 191 CYS A C 1
ATOM 1469 O O . CYS A 1 191 ? 12.002 2.880 -12.317 1.00 88.00 191 CYS A O 1
ATOM 1471 N N . LEU A 1 192 ? 11.895 4.752 -11.086 1.00 94.38 192 LEU A N 1
ATOM 1472 C CA . LEU A 1 192 ? 11.900 5.678 -12.201 1.00 94.38 192 LEU A CA 1
ATOM 1473 C C . LEU A 1 192 ? 13.336 6.157 -12.434 1.00 94.38 192 LEU A C 1
ATOM 1475 O O . LEU A 1 192 ? 13.892 6.904 -11.630 1.00 94.38 192 LEU A O 1
ATOM 1479 N N . GLY A 1 193 ? 13.965 5.693 -13.509 1.00 93.56 193 GLY A N 1
ATOM 1480 C CA . GLY A 1 193 ? 15.328 6.057 -13.894 1.00 93.56 193 GLY A CA 1
ATOM 1481 C C . GLY A 1 193 ? 15.316 6.896 -15.165 1.00 93.56 193 GLY A C 1
ATOM 1482 O O . GLY A 1 193 ? 14.488 6.675 -16.040 1.00 93.56 193 GLY A O 1
ATOM 1483 N N . CYS A 1 194 ? 16.224 7.864 -15.310 1.00 94.62 194 CYS A N 1
ATOM 1484 C CA . CYS A 1 194 ? 16.389 8.500 -16.615 1.00 94.62 194 CYS A CA 1
ATOM 1485 C C . CYS A 1 194 ? 17.180 7.595 -17.564 1.00 94.62 194 CYS A C 1
ATOM 1487 O O . CYS A 1 194 ? 18.029 6.827 -17.110 1.00 94.62 194 CYS A O 1
ATOM 1489 N N . VAL A 1 195 ? 16.974 7.741 -18.875 1.00 92.88 195 VAL A N 1
ATOM 1490 C CA . VAL A 1 195 ? 17.661 6.959 -19.921 1.00 92.88 195 VAL A CA 1
ATOM 1491 C C . VAL A 1 195 ? 19.178 6.907 -19.691 1.00 92.88 195 VAL A C 1
ATOM 1493 O O . VAL A 1 195 ? 19.795 5.857 -19.835 1.00 92.88 195 VAL A O 1
ATOM 1496 N N . LYS A 1 196 ? 19.796 8.028 -19.286 1.00 91.75 196 LYS A N 1
ATOM 1497 C CA . LYS A 1 196 ? 21.241 8.108 -19.013 1.00 91.75 196 LYS A CA 1
ATOM 1498 C C . LYS A 1 196 ? 21.655 7.242 -17.819 1.00 91.75 196 LYS A C 1
ATOM 1500 O O . LYS A 1 196 ? 22.604 6.474 -17.934 1.00 91.75 196 LYS A O 1
ATOM 1505 N N . CYS A 1 197 ? 20.963 7.368 -16.686 1.00 88.75 197 CYS A N 1
ATOM 1506 C CA . CYS A 1 197 ? 21.269 6.603 -15.476 1.00 88.75 197 CYS A CA 1
ATOM 1507 C C . CYS A 1 197 ? 20.960 5.114 -15.656 1.00 88.75 197 CYS A C 1
ATOM 1509 O O . CYS A 1 197 ? 21.788 4.289 -15.286 1.00 88.75 197 CYS A O 1
ATOM 1511 N N . ASN A 1 198 ? 19.828 4.790 -16.284 1.00 87.00 198 ASN A N 1
ATOM 1512 C CA . ASN A 1 198 ? 19.407 3.421 -16.579 1.00 87.00 198 ASN A CA 1
ATOM 1513 C C . ASN A 1 198 ? 20.433 2.709 -17.482 1.00 87.00 198 ASN A C 1
ATOM 1515 O O . ASN A 1 198 ? 20.931 1.633 -17.163 1.00 87.00 198 ASN A O 1
ATOM 1519 N N . ARG A 1 199 ? 20.858 3.362 -18.575 1.00 86.06 199 ARG A N 1
ATOM 1520 C CA . ARG A 1 199 ? 21.906 2.825 -19.462 1.00 86.06 199 ARG A CA 1
ATOM 1521 C C . ARG A 1 199 ? 23.255 2.702 -18.781 1.00 86.06 199 ARG A C 1
ATOM 1523 O O . ARG A 1 199 ? 23.947 1.721 -19.018 1.00 86.06 199 ARG A O 1
ATOM 1530 N N . SER A 1 200 ? 23.622 3.687 -17.958 1.00 83.88 200 SER A N 1
ATOM 1531 C CA . SER A 1 200 ? 24.838 3.588 -17.159 1.00 83.88 200 SER A CA 1
ATOM 1532 C C . SER A 1 200 ? 24.767 2.338 -16.289 1.00 83.88 200 SER A C 1
ATOM 1534 O O . SER A 1 200 ? 25.738 1.603 -16.270 1.00 83.88 200 SER A O 1
ATOM 1536 N N . LYS A 1 201 ? 23.626 2.080 -15.626 1.00 76.62 201 LYS A N 1
ATOM 1537 C CA . LYS A 1 201 ? 23.401 0.937 -14.724 1.00 76.62 201 LYS A CA 1
ATOM 1538 C C . LYS A 1 201 ? 23.537 -0.412 -15.398 1.00 76.62 201 LYS A C 1
ATOM 1540 O O . LYS A 1 201 ? 24.145 -1.307 -14.811 1.00 76.62 201 LYS A O 1
ATOM 1545 N N . SER A 1 202 ? 23.034 -0.551 -16.620 1.00 77.94 202 SER A N 1
ATOM 1546 C CA . SER A 1 202 ? 23.018 -1.844 -17.304 1.00 77.94 202 SER A CA 1
ATOM 1547 C C . SER A 1 202 ? 22.356 -2.904 -16.396 1.00 77.94 202 SER A C 1
ATOM 1549 O O . SER A 1 202 ? 21.276 -2.681 -15.846 1.00 77.94 202 SER A O 1
ATOM 1551 N N . ASP A 1 203 ? 23.001 -4.045 -16.198 1.00 70.19 203 ASP A N 1
ATOM 1552 C CA . ASP A 1 203 ? 22.607 -5.147 -15.328 1.00 70.19 203 ASP A CA 1
ATOM 1553 C C . ASP A 1 203 ? 23.197 -5.057 -13.909 1.00 70.19 203 ASP A C 1
ATOM 1555 O O . ASP A 1 203 ? 23.029 -5.981 -13.108 1.00 70.19 203 ASP A O 1
ATOM 1559 N N . SER A 1 204 ? 23.863 -3.951 -13.564 1.00 67.19 204 SER A N 1
ATOM 1560 C CA . SER A 1 204 ? 24.302 -3.685 -12.191 1.00 67.19 204 SER A CA 1
ATOM 1561 C C . SER A 1 204 ? 23.100 -3.473 -11.274 1.00 67.19 204 SER A C 1
ATOM 1563 O O . SER A 1 204 ? 22.061 -2.955 -11.693 1.00 67.19 204 SER A O 1
ATOM 1565 N N . ASP A 1 205 ? 23.239 -3.871 -10.012 1.00 62.72 205 ASP A N 1
ATOM 1566 C CA . ASP A 1 205 ? 22.175 -3.730 -9.022 1.00 62.72 205 ASP A CA 1
ATOM 1567 C C . ASP A 1 205 ? 22.187 -2.334 -8.380 1.00 62.72 205 ASP A C 1
ATOM 1569 O O . ASP A 1 205 ? 23.174 -1.593 -8.427 1.00 62.72 205 ASP A O 1
ATOM 1573 N N . TRP A 1 206 ? 21.049 -1.941 -7.810 1.00 48.62 206 TRP A N 1
ATOM 1574 C CA . TRP A 1 206 ? 20.878 -0.656 -7.144 1.00 48.62 206 TRP A CA 1
ATOM 1575 C C . TRP A 1 206 ? 21.890 -0.478 -6.010 1.00 48.62 206 TRP A C 1
ATOM 1577 O O . TRP A 1 206 ? 21.889 -1.248 -5.053 1.00 48.62 206 TRP A O 1
ATOM 1587 N N . GLY A 1 207 ? 22.676 0.597 -6.076 1.00 50.75 207 GLY A N 1
ATOM 1588 C CA . GLY A 1 207 ? 23.661 0.940 -5.051 1.00 50.75 207 GLY A CA 1
ATOM 1589 C C . GLY A 1 207 ? 25.076 1.129 -5.580 1.00 50.75 207 GLY A C 1
ATOM 1590 O O . GLY A 1 207 ? 25.858 1.707 -4.849 1.00 50.75 207 GLY A O 1
A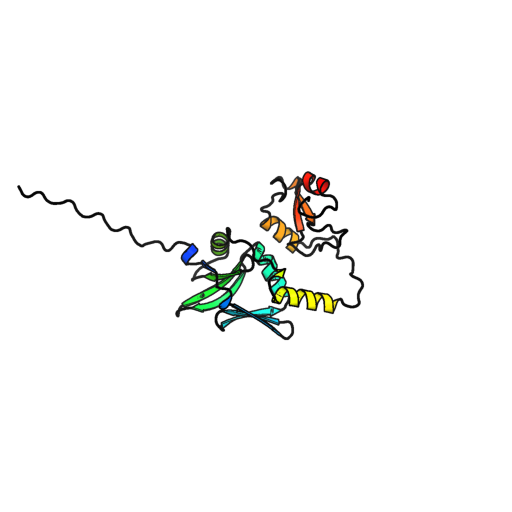TOM 1591 N N . TRP A 1 208 ? 25.369 0.747 -6.832 1.00 47.12 208 TRP A N 1
ATOM 1592 C CA . TRP A 1 208 ? 26.636 1.045 -7.520 1.00 47.12 208 TRP A CA 1
ATOM 1593 C C . TRP A 1 208 ? 27.876 0.991 -6.607 1.00 47.12 208 TRP A C 1
ATOM 1595 O O . TRP A 1 208 ? 28.569 1.993 -6.428 1.00 47.12 208 TRP A O 1
ATOM 1605 N N . GLY A 1 209 ? 28.118 -0.189 -6.027 1.00 38.75 209 GLY A N 1
ATOM 1606 C CA . GLY A 1 209 ? 29.192 -0.457 -5.066 1.00 38.75 209 GLY A CA 1
ATOM 1607 C C . GLY A 1 209 ? 28.668 -1.137 -3.816 1.00 38.75 209 GLY A C 1
ATOM 1608 O O . GLY A 1 209 ? 28.184 -0.413 -2.922 1.00 38.75 209 GLY A O 1
#

Secondary structure (DSSP, 8-state):
--PPPPPPPPPP------HHHHEEEPPGGGEEEEEETTEEEEEETTEEEEEEEHHHHHHHHHHTTTS-EEEEEEEETTEEEEEEEETTEEEEEPSS--HHHHHHHHTTPPPPPGGG-HHHHHHHHHHHHHTTTS------S---HHHHHHHHHHTTTS-TTT----GGGEEEEESS-GGGT--SS-TTTEEEEEHHHHHHHTTPPTT--

pLDDT: mean 77.58, std 15.3, range [38.75, 96.38]